Protein AF-A0A9P3ER44-F1 (afdb_monomer)

Mean predicted aligned error: 9.93 Å

Sequence (346 aa):
MLQLKSLSRRCRKDSGDYGDVLDIAAGSLPTARRPKAGDRQVYLGIPRNCLRNIWWTITWGFGTLVYALSVPYCYLLLRMQRNEVKWVWIGFQSVWMLLRLIFFQIAKGADTLKCHPPERKLLAKLENGEREKLWNLLLGLARYQISFHPRGSYSYNGALESIETVFKAHFQDKLPSHIEEKPEIVRITGVVDDTILSAAAWLKGSEHDTLSFYDCCVVSVTHDRQDIAVPACRVLYTLDKEQNDDKEKGNKPELVPRGGPNRGRQYVGWCSWMPLPDCKWLQVKSRDLTVTGEDKEIRVMTDTELDDALNTRDMCISLEKADQVRSIVEMSSEIWHDLLDIKRGK

Solvent-accessible surface area (backbone atoms only — not comparable to full-atom values): 19451 Å² total; per-residue (Å²): 144,81,82,87,64,91,79,71,92,61,90,72,88,71,79,94,72,80,66,72,54,40,73,43,84,46,64,48,70,62,29,73,89,40,29,67,69,55,59,76,46,77,45,75,67,43,68,57,63,64,82,75,35,67,67,48,51,50,53,52,49,51,51,51,50,52,51,64,53,46,53,61,52,48,54,60,56,48,70,78,50,58,70,69,60,46,52,54,49,53,50,50,52,52,54,50,51,50,52,49,52,51,48,50,59,71,44,66,59,68,77,58,72,80,66,71,78,79,82,88,75,55,78,73,71,54,50,73,72,53,33,52,52,51,48,53,49,36,54,51,44,15,53,52,25,35,72,62,31,51,62,40,48,77,66,53,56,60,30,82,75,18,37,69,54,31,72,70,25,50,75,37,82,47,49,68,66,73,45,75,80,49,52,87,64,55,24,36,64,16,36,43,43,25,47,50,43,34,31,36,37,57,74,78,58,55,91,68,36,40,62,71,35,51,41,14,19,36,39,14,32,33,46,98,91,40,50,36,16,27,25,14,24,42,45,73,25,45,64,74,88,69,71,84,69,60,76,88,66,78,68,74,81,77,61,41,53,81,84,41,67,68,92,46,80,92,40,31,18,39,39,33,40,32,39,36,58,93,64,26,31,43,38,39,34,29,81,72,43,57,72,54,54,71,86,53,56,67,45,81,34,45,48,68,55,40,24,54,52,44,66,34,84,64,38,54,47,69,56,58,44,44,68,60,48,48,55,32,21,52,51,19,45,59,42,45,53,54,40,46,37,58,75,69,51,109

Nearest PDB structures (foldseek):
  5eo8-assembly1_A  TM=3.240E-01  e=2.797E+00  Aspergillus oryzae RIB40
  4d52-assembly3_C  TM=3.928E-01  e=6.901E+00  Aspergillus fumigatus
  4agi-assembly2_B  TM=3.216E-01  e=5.826E+00  Aspergillus fumigatus
  7qve-assembly1_c  TM=2.106E-01  e=2.960E+00  Spinacia oleracea

Foldseek 3Di:
DPPPDDPDPDPPPDDDDLADFDKDWDADAAALVRFDGDDTDIDGGHHPDCCPPVVVVVVVVVVVVCVVVVVVVVVVVLVVDDPVVVVVVVVVVVVVVVVVVVVVVVCVCVVPPVPPDGDDDDLLPDDQVRLVSVVVVLLVSLQVRLCRALQHVLLCPQQSVQVVVLVPAAEDQADEQVCVVPVLQKWWRHKNALSSLLSLCSNVPPRGTSLLSQQWMWIWIDDPNGTYIYTKGKDKFFQDPDDPPPVVPPDDPDQAARRHHDPDQQGIKMWIWGHHPPQKTWIWIDNRSDRTDSPIDIDIGHQVRVLVVLPDSRGSHPDRGPVVRVSSSVSSVVSVVSSCCSNPSD

Organism: NCBI:txid1517512

Radius of gyration: 30.34 Å; Cα contacts (8 Å, |Δi|>4): 502; chains: 1; bounding box: 75×50×88 Å

Secondary structure (DSSP, 8-state):
--SSSS-------SSS---SEEEEEEES--BTTB-S---EEEEEEEEP-GGG-HHHHHHHHHHHHHHHHHHHHHHHHHHTS-HHHHHHHHHHHHHHHHHHHHHHHHHTTTSS--PPPPP---GGG--HHHHHHHHHHHHHHHHHHHHT-TT-GGGGTTHHHHHHHHHHSEE-SS--GGGGT-GGG-EEEEEE-HHHHHHHHHHHT-SS-TTTTTTEEEEEEEETTEEEEEEEEEEEEE--S-----TTS-PPP-PPPTT---S-GGGEEEEEEEE-STTEEEEEE-SSS-SSBS--EEEEEEHHHHHHHHTSTTS--S--SHHHHHHHHHHHHHHHHHHHHHHH--

pLDDT: mean 83.16, std 15.28, range [25.94, 98.25]

Structure (mmCIF, N/CA/C/O backbone):
data_AF-A0A9P3ER44-F1
#
_entry.id   AF-A0A9P3ER44-F1
#
loop_
_atom_site.group_PDB
_atom_site.id
_atom_site.type_symbol
_atom_site.label_atom_id
_atom_site.label_alt_id
_atom_site.label_comp_id
_atom_site.label_asym_id
_atom_site.label_entity_id
_atom_site.label_seq_id
_atom_site.pdbx_PDB_ins_code
_atom_site.Cartn_x
_atom_site.Cartn_y
_atom_site.Cartn_z
_atom_site.occupancy
_atom_site.B_iso_or_equiv
_atom_site.auth_seq_id
_atom_site.auth_comp_id
_atom_site.auth_asym_id
_atom_site.auth_atom_id
_atom_site.pdbx_PDB_model_num
ATOM 1 N N . MET A 1 1 ? 38.309 5.781 -27.248 1.00 30.11 1 MET A N 1
ATOM 2 C CA . MET A 1 1 ? 38.357 6.118 -25.805 1.00 30.11 1 MET A CA 1
ATOM 3 C C . MET A 1 1 ? 36.961 6.145 -25.145 1.00 30.11 1 MET A C 1
ATOM 5 O O . MET A 1 1 ? 36.744 6.896 -24.210 1.00 30.11 1 MET A O 1
ATOM 9 N N . LEU A 1 2 ? 36.018 5.298 -25.591 1.00 25.94 2 LEU A N 1
ATOM 10 C CA . LEU A 1 2 ? 34.679 5.103 -24.989 1.00 25.94 2 LEU A CA 1
ATOM 11 C C . LEU A 1 2 ? 34.327 3.603 -24.867 1.00 25.94 2 LEU A C 1
ATOM 13 O O . LEU A 1 2 ? 33.169 3.219 -24.792 1.00 25.94 2 LEU A O 1
ATOM 17 N N . GLN A 1 3 ? 35.350 2.743 -24.845 1.00 30.94 3 GLN A N 1
ATOM 18 C CA . GLN A 1 3 ? 35.220 1.294 -24.634 1.00 30.94 3 GLN A CA 1
ATOM 19 C C . GLN A 1 3 ? 35.709 0.844 -23.245 1.00 30.94 3 GLN A C 1
ATOM 21 O O . GLN A 1 3 ? 35.691 -0.343 -22.952 1.00 30.94 3 GLN A O 1
ATOM 26 N N . LEU A 1 4 ? 36.112 1.776 -22.370 1.00 33.22 4 LEU A N 1
ATOM 27 C CA . LEU A 1 4 ? 36.737 1.465 -21.074 1.00 33.22 4 LEU A CA 1
ATOM 28 C C . LEU A 1 4 ? 35.812 1.616 -19.853 1.00 33.22 4 LEU A C 1
ATOM 30 O O . LEU A 1 4 ? 36.252 1.422 -18.727 1.00 33.22 4 LEU A O 1
ATOM 34 N N . LYS A 1 5 ? 34.521 1.903 -20.055 1.00 38.03 5 LYS A N 1
ATOM 35 C CA . LYS A 1 5 ? 33.498 1.819 -19.002 1.00 38.03 5 LYS A CA 1
ATOM 36 C C . LYS A 1 5 ? 32.237 1.163 -19.563 1.00 38.03 5 LYS A C 1
ATOM 38 O O . LYS A 1 5 ? 31.461 1.817 -20.247 1.00 38.03 5 LYS A O 1
ATOM 43 N N . SER A 1 6 ? 32.130 -0.152 -19.364 1.00 38.41 6 SER A N 1
ATOM 44 C CA . SER A 1 6 ? 30.885 -0.921 -19.147 1.00 38.41 6 SER A CA 1
ATOM 45 C C . SER A 1 6 ? 29.616 -0.622 -19.978 1.00 38.41 6 SER A C 1
ATOM 47 O O . SER A 1 6 ? 28.522 -0.971 -19.555 1.00 38.41 6 SER A O 1
ATOM 49 N N . LEU A 1 7 ? 29.713 -0.074 -21.193 1.00 40.41 7 LEU A N 1
ATOM 50 C CA . LEU A 1 7 ? 28.569 0.116 -22.108 1.00 40.41 7 LEU A CA 1
ATOM 51 C C . LEU A 1 7 ? 28.457 -0.984 -23.179 1.00 40.41 7 LEU A C 1
ATOM 53 O O . LEU A 1 7 ? 27.788 -0.819 -24.200 1.00 40.41 7 LEU A O 1
ATOM 57 N N . SER A 1 8 ? 29.108 -2.129 -22.965 1.00 36.91 8 SER A N 1
ATOM 58 C CA . SER A 1 8 ? 28.952 -3.301 -23.827 1.00 36.91 8 SER A CA 1
ATOM 59 C C . SER A 1 8 ? 27.614 -3.981 -23.519 1.00 36.91 8 SER A C 1
ATOM 61 O O . SER A 1 8 ? 27.445 -4.580 -22.457 1.00 36.91 8 SER A O 1
ATOM 63 N N . ARG A 1 9 ? 26.683 -3.921 -24.480 1.00 46.91 9 ARG A N 1
ATOM 64 C CA . ARG A 1 9 ? 25.402 -4.644 -24.504 1.00 46.91 9 ARG A CA 1
ATOM 65 C C . ARG A 1 9 ? 25.616 -6.156 -24.667 1.00 46.91 9 ARG A C 1
ATOM 67 O O . ARG A 1 9 ? 25.252 -6.740 -25.683 1.00 46.91 9 ARG A O 1
ATOM 74 N N . ARG A 1 10 ? 26.213 -6.807 -23.672 1.00 37.28 10 ARG A N 1
ATOM 75 C CA . ARG A 1 10 ? 26.015 -8.241 -23.451 1.00 37.28 10 ARG A CA 1
ATOM 76 C C . ARG A 1 10 ? 25.138 -8.378 -22.226 1.00 37.28 10 ARG A C 1
ATOM 78 O O . ARG A 1 10 ? 25.512 -7.913 -21.155 1.00 37.28 10 ARG A O 1
ATOM 85 N N . CYS A 1 11 ? 23.995 -9.037 -22.397 1.00 42.75 11 CYS A N 1
ATOM 86 C CA . CYS A 1 11 ? 23.284 -9.673 -21.297 1.00 42.75 11 CYS A CA 1
ATOM 87 C C . CYS A 1 11 ? 24.242 -10.733 -20.737 1.00 42.75 11 CYS A C 1
ATOM 89 O O . CYS A 1 11 ? 24.299 -11.862 -21.223 1.00 42.75 11 CYS A O 1
ATOM 91 N N . ARG A 1 12 ? 25.122 -10.314 -19.825 1.00 39.16 12 ARG A N 1
ATOM 92 C CA . ARG A 1 12 ? 26.065 -11.186 -19.140 1.00 39.16 12 ARG A CA 1
ATOM 93 C C . ARG A 1 12 ? 25.212 -12.053 -18.225 1.00 39.16 12 ARG A C 1
ATOM 95 O O . ARG A 1 12 ? 24.604 -11.542 -17.293 1.00 39.16 12 ARG A O 1
ATOM 102 N N . LYS A 1 13 ? 25.098 -13.336 -18.565 1.00 41.81 13 LYS A N 1
ATOM 103 C CA . LYS A 1 13 ? 24.303 -14.313 -17.812 1.00 41.81 13 LYS A CA 1
ATOM 104 C C . LYS A 1 13 ? 24.963 -14.744 -16.499 1.00 41.81 13 LYS A C 1
ATOM 106 O O . LYS A 1 13 ? 24.319 -15.431 -15.721 1.00 41.81 13 LYS A O 1
ATOM 111 N N . ASP A 1 14 ? 26.187 -14.293 -16.230 1.00 40.88 14 ASP A N 1
ATOM 112 C CA . ASP A 1 14 ? 26.977 -14.805 -15.120 1.00 40.88 14 ASP A CA 1
ATOM 113 C C . ASP A 1 14 ? 27.335 -13.712 -14.107 1.00 40.88 14 ASP A C 1
ATOM 115 O O . ASP A 1 14 ? 28.077 -12.771 -14.401 1.00 40.88 14 ASP A O 1
ATOM 119 N N . SER A 1 15 ? 26.843 -13.947 -12.888 1.00 41.28 15 SER A N 1
ATOM 120 C CA . SER A 1 15 ? 27.399 -13.563 -11.584 1.00 41.28 15 SER A CA 1
ATOM 121 C C . SER A 1 15 ? 27.520 -12.070 -11.228 1.00 41.28 15 SER A C 1
ATOM 123 O O . SER A 1 15 ? 28.416 -11.361 -11.677 1.00 41.28 15 SER A O 1
ATOM 125 N N . GLY A 1 16 ? 26.677 -11.654 -10.276 1.00 43.84 16 GLY A N 1
ATOM 126 C CA . GLY A 1 16 ? 27.053 -10.783 -9.152 1.00 43.84 16 GLY A CA 1
ATOM 127 C C . GLY A 1 16 ? 26.989 -9.270 -9.345 1.00 43.84 16 GLY A C 1
ATOM 128 O O . GLY A 1 16 ? 26.791 -8.567 -8.361 1.00 43.84 16 GLY A O 1
ATOM 129 N N . ASP A 1 17 ? 27.105 -8.765 -10.570 1.00 44.78 17 ASP A N 1
ATOM 130 C CA . ASP A 1 17 ? 27.068 -7.323 -10.834 1.00 44.78 17 ASP A CA 1
ATOM 131 C C . ASP A 1 17 ? 25.753 -6.979 -11.541 1.00 44.78 17 ASP A C 1
ATOM 133 O O . ASP A 1 17 ? 25.633 -7.059 -12.768 1.00 44.78 17 ASP A O 1
ATOM 137 N N . TYR A 1 18 ? 24.716 -6.701 -10.745 1.00 47.25 18 TYR A N 1
ATOM 138 C CA . TYR A 1 18 ? 23.443 -6.212 -11.260 1.00 47.25 18 TYR A CA 1
ATOM 139 C C . TYR A 1 18 ? 23.704 -4.878 -11.963 1.00 47.25 18 TYR A C 1
ATOM 141 O O . TYR A 1 18 ? 23.803 -3.830 -11.329 1.00 47.25 18 TYR A O 1
ATOM 149 N N . GLY A 1 19 ? 23.795 -4.909 -13.294 1.00 57.97 19 GLY A N 1
ATOM 150 C CA . GLY A 1 19 ? 23.624 -3.701 -14.092 1.00 57.97 19 GLY A CA 1
ATOM 151 C C . GLY A 1 19 ? 22.342 -2.976 -13.666 1.00 57.97 19 GLY A C 1
ATOM 152 O O . GLY A 1 19 ? 21.416 -3.601 -13.157 1.00 57.97 19 GLY A O 1
ATOM 153 N N . ASP A 1 20 ? 22.301 -1.660 -13.858 1.00 72.44 20 ASP A N 1
ATOM 154 C CA . ASP A 1 20 ? 21.202 -0.780 -13.444 1.00 72.44 20 ASP A CA 1
ATOM 155 C C . ASP A 1 20 ? 19.858 -1.234 -14.066 1.00 72.44 20 ASP A C 1
ATOM 157 O O . ASP A 1 20 ? 19.519 -0.903 -15.209 1.00 72.44 20 ASP A O 1
ATOM 161 N N . VAL A 1 21 ? 19.133 -2.085 -13.337 1.00 80.94 21 VAL A N 1
ATOM 162 C CA . VAL A 1 21 ? 17.831 -2.648 -13.707 1.00 80.94 21 VAL A CA 1
ATOM 163 C C . VAL A 1 21 ? 16.720 -1.885 -12.995 1.00 80.94 21 VAL A C 1
ATOM 165 O O . VAL A 1 21 ? 16.895 -1.358 -11.900 1.00 80.94 21 VAL A O 1
ATOM 168 N N . LEU A 1 22 ? 15.567 -1.804 -13.645 1.00 86.12 22 LEU A N 1
ATOM 169 C CA . LEU A 1 22 ? 14.384 -1.104 -13.187 1.00 86.12 22 LEU A CA 1
ATOM 170 C C . LEU A 1 22 ? 13.243 -2.102 -13.009 1.00 86.12 22 LEU A C 1
ATOM 172 O O . LEU A 1 22 ? 12.930 -2.876 -13.914 1.00 86.12 22 LEU A O 1
ATOM 176 N N . ASP A 1 23 ? 12.589 -2.021 -11.862 1.00 90.94 23 ASP A N 1
ATOM 177 C CA . ASP A 1 23 ? 11.327 -2.698 -11.607 1.00 90.94 23 ASP A CA 1
ATOM 178 C C . ASP A 1 23 ? 10.189 -1.698 -11.862 1.00 90.94 23 ASP A C 1
ATOM 180 O O . ASP A 1 23 ? 10.282 -0.527 -11.484 1.00 90.94 23 ASP A O 1
ATOM 184 N N . ILE A 1 24 ? 9.134 -2.121 -12.561 1.00 91.00 24 ILE A N 1
ATOM 185 C CA . ILE A 1 24 ? 8.054 -1.241 -13.023 1.00 91.00 24 ILE A CA 1
ATOM 186 C C . ILE A 1 24 ? 6.698 -1.865 -12.699 1.00 91.00 24 ILE A C 1
ATOM 188 O O . ILE A 1 24 ? 6.393 -2.963 -13.158 1.00 91.00 24 ILE A O 1
ATOM 192 N N . ALA A 1 25 ? 5.854 -1.119 -11.985 1.00 91.38 25 ALA A N 1
ATOM 193 C CA . ALA A 1 25 ? 4.411 -1.336 -11.961 1.00 91.38 25 ALA A CA 1
ATOM 194 C C . ALA A 1 25 ? 3.767 -0.479 -13.063 1.00 91.38 25 ALA A C 1
ATOM 196 O O . ALA A 1 25 ? 3.921 0.743 -13.082 1.00 91.38 25 ALA A O 1
ATOM 197 N N . ALA A 1 26 ? 3.090 -1.122 -14.008 1.00 89.00 26 ALA A N 1
ATOM 198 C CA . ALA A 1 26 ? 2.495 -0.510 -15.187 1.00 89.00 26 ALA A CA 1
ATOM 199 C C . ALA A 1 26 ? 0.991 -0.792 -15.261 1.00 89.00 26 ALA A C 1
ATOM 201 O O . ALA A 1 26 ? 0.497 -1.801 -14.754 1.00 89.00 26 ALA A O 1
ATOM 202 N N . GLY A 1 27 ? 0.282 0.111 -15.938 1.00 86.38 27 GLY A N 1
ATOM 203 C CA . GLY A 1 27 ? -1.162 0.050 -16.117 1.00 86.38 27 GLY A CA 1
ATOM 204 C C . GLY A 1 27 ? -1.907 1.125 -15.329 1.00 86.38 27 GLY A C 1
ATOM 205 O O . GLY A 1 27 ? -1.353 2.183 -15.016 1.00 86.38 27 GLY A O 1
ATOM 206 N N . SER A 1 28 ? -3.185 0.881 -15.043 1.00 87.19 28 SER A N 1
ATOM 207 C CA . SER A 1 28 ? -4.018 1.832 -14.299 1.00 87.19 28 SER A CA 1
ATOM 208 C C . SER A 1 28 ? -3.748 1.696 -12.807 1.00 87.19 28 SER A C 1
ATOM 210 O O . SER A 1 28 ? -4.340 0.850 -12.135 1.00 87.19 28 SER A O 1
ATOM 212 N N . LEU A 1 29 ? -2.821 2.518 -12.312 1.00 88.06 29 LEU A N 1
ATOM 213 C CA . LEU A 1 29 ? -2.423 2.491 -10.910 1.00 88.06 29 LEU A CA 1
ATOM 214 C C . LEU A 1 29 ? -3.596 2.891 -9.995 1.00 88.06 29 LEU A C 1
ATOM 216 O O . LEU A 1 29 ? -4.269 3.892 -10.275 1.00 88.06 29 LEU A O 1
ATOM 220 N N . PRO A 1 30 ? -3.819 2.144 -8.901 1.00 85.88 30 PRO A N 1
ATOM 221 C CA . PRO A 1 30 ? -4.892 2.402 -7.955 1.00 85.88 30 PRO A CA 1
ATOM 222 C C . PRO A 1 30 ? -4.672 3.746 -7.269 1.00 85.88 30 PRO A C 1
ATOM 224 O O . PRO A 1 30 ? -3.563 4.077 -6.851 1.00 85.88 30 PRO A O 1
ATOM 227 N N . THR A 1 31 ? -5.740 4.529 -7.150 1.00 85.38 31 THR A N 1
ATOM 228 C CA . THR A 1 31 ? -5.807 5.711 -6.281 1.00 85.38 31 THR A CA 1
ATOM 229 C C . THR A 1 31 ? -7.238 5.850 -5.779 1.00 85.38 31 THR A C 1
ATOM 231 O O . THR A 1 31 ? -8.167 5.410 -6.452 1.00 85.38 31 THR A O 1
ATOM 234 N N . ALA A 1 32 ? -7.457 6.560 -4.672 1.00 79.81 32 ALA A N 1
ATOM 235 C CA . ALA A 1 32 ? -8.814 6.849 -4.196 1.00 79.81 32 ALA A CA 1
ATOM 236 C C . ALA A 1 32 ? -9.697 7.560 -5.252 1.00 79.81 32 ALA A C 1
ATOM 238 O O . ALA A 1 32 ? -10.912 7.407 -5.251 1.00 79.81 32 ALA A O 1
ATOM 239 N N . ARG A 1 33 ? -9.092 8.310 -6.192 1.00 79.44 33 ARG A N 1
ATOM 240 C CA . ARG A 1 33 ? -9.798 8.978 -7.307 1.00 79.44 33 ARG A CA 1
ATOM 241 C C . ARG A 1 33 ? -10.006 8.092 -8.537 1.00 79.44 33 ARG A C 1
ATOM 243 O O . ARG A 1 33 ? -10.807 8.430 -9.404 1.00 79.44 33 ARG A O 1
ATOM 250 N N . ARG A 1 34 ? -9.255 6.997 -8.657 1.00 80.56 34 ARG A N 1
ATOM 251 C CA . ARG A 1 34 ? -9.353 6.009 -9.740 1.00 80.56 34 ARG A CA 1
ATOM 252 C C . ARG A 1 34 ? -9.471 4.625 -9.105 1.00 80.56 34 ARG A C 1
ATOM 254 O O . ARG A 1 34 ? -8.483 3.894 -9.078 1.00 80.56 34 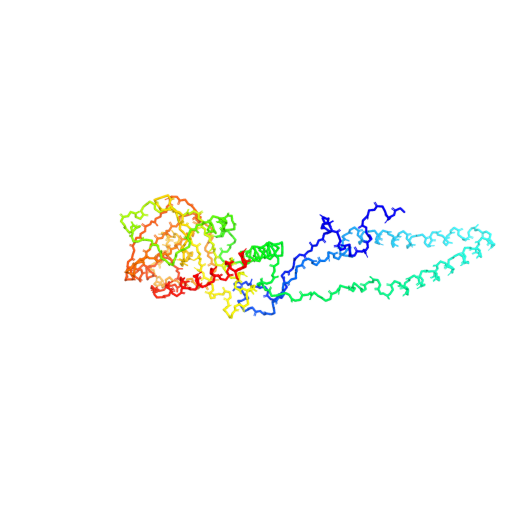ARG A O 1
ATOM 261 N N . PRO A 1 35 ? -10.653 4.303 -8.554 1.00 72.44 35 PRO A N 1
ATOM 262 C CA . 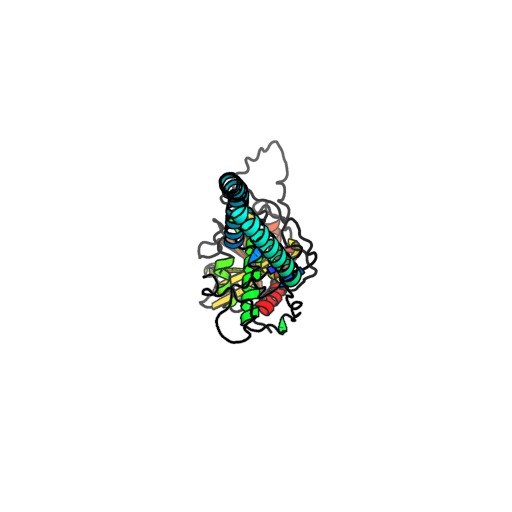PRO A 1 35 ? -10.816 3.122 -7.718 1.00 72.44 35 PRO A CA 1
ATOM 263 C C . PRO A 1 35 ? -10.821 1.822 -8.526 1.00 72.44 35 PRO A C 1
ATOM 265 O O . PRO A 1 35 ? -10.398 0.788 -8.020 1.00 72.44 35 PRO A O 1
ATOM 268 N N . LYS A 1 36 ? -11.249 1.864 -9.795 1.00 74.00 36 LYS A N 1
ATOM 269 C CA . LYS A 1 36 ? -11.261 0.686 -10.667 1.00 74.00 36 LYS A CA 1
ATOM 270 C C . LYS A 1 36 ? -9.858 0.373 -11.178 1.00 74.00 36 LYS A C 1
ATOM 272 O O . LYS A 1 36 ? -9.262 1.174 -11.902 1.00 74.00 36 LYS A O 1
ATOM 277 N N . ALA A 1 37 ? -9.372 -0.818 -10.841 1.00 63.59 37 ALA A N 1
ATOM 278 C CA . ALA A 1 37 ? -8.165 -1.382 -11.419 1.00 63.59 37 ALA A CA 1
ATOM 279 C C . ALA A 1 37 ? -8.416 -1.697 -12.905 1.00 63.59 37 ALA A C 1
ATOM 281 O O . ALA A 1 37 ? -9.269 -2.511 -13.246 1.00 63.59 37 ALA A O 1
ATOM 282 N N . GLY A 1 38 ? -7.708 -1.001 -13.794 1.00 69.69 38 GLY A N 1
ATOM 283 C CA . GLY A 1 38 ? -7.639 -1.356 -15.214 1.00 69.69 38 GLY A CA 1
ATOM 284 C C . GLY A 1 38 ? -6.580 -2.434 -15.455 1.00 69.69 38 GLY A C 1
ATOM 285 O O . GLY A 1 38 ? -6.311 -3.260 -14.583 1.00 69.69 38 GLY A O 1
ATOM 286 N N . ASP A 1 39 ? -5.923 -2.387 -16.615 1.00 79.44 39 ASP A N 1
ATOM 287 C CA . ASP A 1 39 ? -4.770 -3.252 -16.889 1.00 79.44 39 ASP A CA 1
ATOM 288 C C . ASP A 1 39 ? -3.716 -3.137 -15.778 1.00 79.44 39 ASP A C 1
ATOM 290 O O . ASP A 1 39 ? -3.409 -2.034 -15.316 1.00 79.44 39 ASP A O 1
ATOM 294 N N . ARG A 1 40 ? -3.169 -4.286 -15.362 1.00 85.81 40 ARG A N 1
ATOM 295 C CA . ARG A 1 40 ? -2.160 -4.424 -14.303 1.00 85.81 40 ARG A CA 1
ATOM 296 C C . ARG A 1 40 ? -1.000 -5.270 -14.800 1.00 85.81 40 ARG A C 1
ATOM 298 O O . ARG A 1 40 ? -1.185 -6.407 -15.237 1.00 85.81 40 ARG A O 1
ATOM 305 N N . GLN A 1 41 ? 0.201 -4.715 -14.770 1.00 88.94 41 GLN A N 1
ATOM 306 C CA . GLN A 1 41 ? 1.399 -5.409 -15.220 1.00 88.94 41 GLN A CA 1
ATOM 307 C C . GLN A 1 41 ? 2.561 -5.044 -14.309 1.00 88.94 41 GLN A C 1
ATOM 309 O O . GLN A 1 41 ? 2.797 -3.874 -14.023 1.00 88.94 41 GLN A O 1
ATOM 314 N N . VAL A 1 42 ? 3.293 -6.055 -13.856 1.00 91.12 42 VAL A N 1
ATOM 315 C CA . VAL A 1 42 ? 4.527 -5.865 -13.101 1.00 91.12 42 VAL A CA 1
ATOM 316 C C . VAL A 1 42 ? 5.662 -6.448 -13.909 1.00 91.12 42 VAL A C 1
ATOM 318 O O . VAL A 1 42 ? 5.605 -7.597 -14.347 1.00 91.12 42 VAL A O 1
ATOM 321 N N . TYR A 1 43 ? 6.694 -5.644 -14.091 1.00 91.00 43 TYR A N 1
ATOM 322 C CA . TYR A 1 43 ? 7.903 -6.041 -14.773 1.00 91.00 43 TYR A CA 1
ATOM 323 C C . TYR A 1 43 ? 9.071 -5.916 -13.814 1.00 91.00 43 TYR A C 1
ATOM 325 O O . TYR A 1 43 ? 9.335 -4.834 -13.294 1.00 91.00 43 TYR A O 1
ATOM 333 N N . LEU A 1 44 ? 9.771 -7.022 -13.596 1.00 90.81 44 LEU A N 1
ATOM 334 C CA . LEU A 1 44 ? 10.941 -7.066 -12.733 1.00 90.81 44 LEU A CA 1
ATOM 335 C C . LEU A 1 44 ? 12.204 -7.154 -13.587 1.00 90.81 44 LEU A C 1
ATOM 337 O O . LEU A 1 44 ? 12.238 -7.869 -14.589 1.00 90.81 44 LEU A O 1
ATOM 341 N N . GLY A 1 45 ? 13.246 -6.432 -13.189 1.00 86.38 45 GLY A N 1
ATOM 342 C CA . GLY A 1 45 ? 14.566 -6.524 -13.800 1.00 86.38 45 GLY A CA 1
ATOM 343 C C . GLY A 1 45 ? 14.663 -5.970 -15.225 1.00 86.38 45 GLY A C 1
ATOM 344 O O . GLY A 1 45 ? 15.504 -6.441 -15.990 1.00 86.38 45 GLY A O 1
ATOM 345 N N . ILE A 1 46 ? 13.838 -4.987 -15.611 1.00 85.25 46 ILE A N 1
ATOM 346 C CA . ILE A 1 46 ? 13.948 -4.367 -16.939 1.00 85.25 46 ILE A CA 1
ATOM 347 C C . ILE A 1 46 ? 15.283 -3.614 -17.018 1.00 85.25 46 ILE A C 1
ATOM 349 O O . ILE A 1 46 ? 15.515 -2.713 -16.215 1.00 85.25 46 ILE A O 1
ATOM 353 N N . PRO A 1 47 ? 16.162 -3.890 -17.996 1.00 80.31 47 PRO A N 1
ATOM 354 C CA . PRO A 1 47 ? 17.390 -3.119 -18.149 1.00 80.31 47 PRO A CA 1
ATOM 355 C C . PRO A 1 47 ? 17.054 -1.649 -18.413 1.00 80.31 47 PRO A C 1
ATOM 357 O O . PRO A 1 47 ? 16.244 -1.341 -19.296 1.00 80.31 47 PRO A O 1
ATOM 360 N N . ARG A 1 48 ? 17.678 -0.717 -17.679 1.00 75.62 48 ARG A N 1
ATOM 361 C CA . ARG A 1 48 ? 17.461 0.706 -17.955 1.00 75.62 48 ARG A CA 1
ATOM 362 C C . ARG A 1 48 ? 17.865 1.024 -19.387 1.00 75.62 48 ARG A C 1
ATOM 364 O O . ARG A 1 48 ? 18.963 0.707 -19.845 1.00 75.62 48 ARG A O 1
ATOM 371 N N . ASN A 1 49 ? 16.967 1.699 -20.098 1.00 73.31 49 ASN A N 1
ATOM 372 C CA . ASN A 1 49 ? 17.263 2.157 -21.441 1.00 73.31 49 ASN A CA 1
ATOM 373 C C . ASN A 1 49 ? 18.342 3.248 -21.374 1.00 73.31 49 ASN A C 1
ATOM 375 O O . ASN A 1 49 ? 18.060 4.384 -20.989 1.00 73.31 49 ASN A O 1
ATOM 379 N N . CYS A 1 50 ? 19.572 2.916 -21.774 1.00 69.62 50 CYS A N 1
ATOM 380 C CA . CYS A 1 50 ? 20.690 3.859 -21.794 1.00 69.62 50 CYS A CA 1
ATOM 381 C C . CYS A 1 50 ? 20.438 5.068 -22.707 1.00 69.62 50 CYS A C 1
ATOM 383 O O . CYS A 1 50 ? 21.016 6.126 -22.477 1.00 69.62 50 CYS A O 1
ATOM 385 N N . LEU A 1 51 ? 19.527 4.952 -23.681 1.00 67.19 51 LEU A N 1
ATOM 386 C CA . LEU A 1 51 ? 19.128 6.060 -24.551 1.00 67.19 51 LEU A CA 1
ATOM 387 C C . LEU A 1 51 ? 18.354 7.151 -23.799 1.00 67.19 51 LEU A C 1
ATOM 389 O O . LEU A 1 51 ? 18.316 8.288 -24.253 1.00 67.19 51 LEU A O 1
ATOM 393 N N . ARG A 1 52 ? 17.750 6.825 -22.647 1.00 68.44 52 ARG A N 1
ATOM 394 C CA . ARG A 1 52 ? 17.107 7.804 -21.755 1.00 68.44 52 ARG A CA 1
ATOM 395 C C . ARG A 1 52 ? 18.079 8.446 -20.766 1.00 68.44 52 ARG A C 1
ATOM 397 O O . ARG A 1 52 ? 17.673 9.324 -20.010 1.00 68.44 52 ARG A O 1
ATOM 404 N N . ASN A 1 53 ? 19.340 8.018 -20.737 1.00 77.69 53 ASN A N 1
ATOM 405 C CA . ASN A 1 53 ? 20.330 8.634 -19.868 1.00 77.69 53 ASN A CA 1
ATOM 406 C C . ASN A 1 53 ? 20.625 10.060 -20.359 1.00 77.69 53 ASN A C 1
ATOM 408 O O . ASN A 1 53 ? 20.974 10.259 -21.521 1.00 77.69 53 ASN A O 1
ATOM 412 N N . ILE A 1 54 ? 20.531 11.051 -19.470 1.00 84.31 54 ILE A N 1
ATOM 413 C CA . ILE A 1 54 ? 20.786 12.457 -19.807 1.00 84.31 54 ILE A CA 1
ATOM 414 C C . ILE A 1 54 ? 22.184 12.668 -20.406 1.00 84.31 54 ILE A C 1
ATOM 416 O O . ILE A 1 54 ? 22.346 13.461 -21.329 1.00 84.31 54 ILE A O 1
ATOM 420 N N . TRP A 1 55 ? 23.181 11.897 -19.961 1.00 84.44 55 TRP A N 1
ATOM 421 C CA . TRP A 1 55 ? 24.543 11.950 -20.492 1.00 84.44 55 TRP A CA 1
ATOM 422 C C . TRP A 1 55 ? 24.628 11.493 -21.941 1.00 84.44 55 TRP A C 1
ATOM 424 O O . TRP A 1 55 ? 25.413 12.042 -22.713 1.00 84.44 55 TRP A O 1
ATOM 434 N N . TRP A 1 56 ? 23.808 10.513 -22.323 1.00 79.88 56 TRP A N 1
ATOM 435 C CA . TRP A 1 56 ? 23.692 10.091 -23.712 1.00 79.88 56 TRP A CA 1
ATOM 436 C C . TRP A 1 56 ? 23.153 11.241 -24.563 1.00 79.88 56 TRP A C 1
ATOM 438 O O . TRP A 1 56 ? 23.795 11.630 -25.538 1.00 79.88 56 TRP A O 1
ATOM 448 N N . THR A 1 57 ? 22.049 11.863 -24.137 1.00 82.62 57 THR A N 1
ATOM 449 C CA . THR A 1 57 ? 21.465 13.030 -24.816 1.00 82.62 57 THR A CA 1
ATOM 450 C C . THR A 1 57 ? 22.458 14.188 -24.927 1.00 82.62 57 THR A C 1
ATOM 452 O O . THR A 1 57 ? 22.614 14.749 -26.008 1.00 82.62 57 THR A O 1
ATOM 455 N N . ILE A 1 58 ? 23.183 14.514 -23.852 1.00 88.62 58 ILE A N 1
ATOM 456 C CA . ILE A 1 58 ? 24.193 15.585 -23.844 1.00 88.62 58 ILE A CA 1
ATOM 457 C C . ILE A 1 58 ? 25.340 15.264 -24.806 1.00 88.62 58 ILE A C 1
ATOM 459 O O . ILE A 1 58 ? 25.739 16.123 -25.588 1.00 88.62 58 ILE A O 1
ATOM 463 N N . THR A 1 59 ? 25.853 14.032 -24.787 1.00 83.88 59 THR A N 1
ATOM 464 C CA . THR A 1 59 ? 26.971 13.615 -25.650 1.00 83.88 59 THR A CA 1
ATOM 465 C C . THR A 1 59 ? 26.597 13.738 -27.126 1.00 83.88 59 THR A C 1
ATOM 467 O O . THR A 1 59 ? 27.361 14.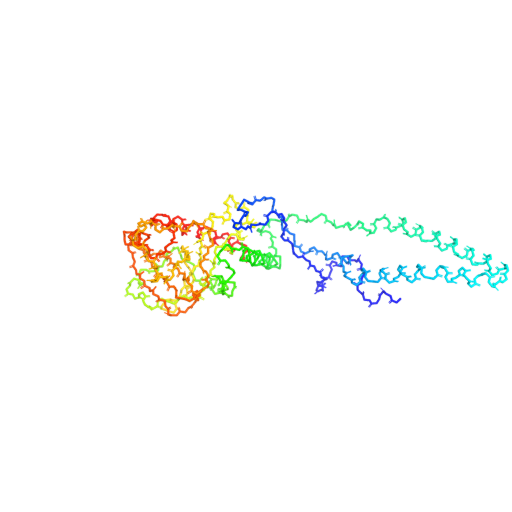293 -27.916 1.00 83.88 59 THR A O 1
ATOM 470 N N . TRP A 1 60 ? 25.402 13.273 -27.502 1.00 84.75 60 TRP A N 1
ATOM 471 C CA . TRP A 1 60 ? 24.916 13.393 -28.877 1.00 84.75 60 TRP A CA 1
ATOM 472 C C . TRP A 1 60 ? 24.557 14.827 -29.253 1.00 84.75 60 TRP A C 1
ATOM 474 O O . TRP A 1 60 ? 24.853 15.244 -30.374 1.00 84.75 60 TRP A O 1
ATOM 484 N N . GLY A 1 61 ? 23.988 15.603 -28.329 1.00 87.44 61 GLY A N 1
ATOM 485 C CA . GLY A 1 61 ? 23.711 17.024 -28.531 1.00 87.44 61 GLY A CA 1
ATOM 486 C C . GLY A 1 61 ? 24.990 17.817 -28.802 1.00 87.44 61 GLY A C 1
ATOM 487 O O . GLY A 1 61 ? 25.079 18.526 -29.804 1.00 87.44 61 GLY A O 1
ATOM 488 N N . PHE A 1 62 ? 26.021 17.624 -27.977 1.00 89.25 62 PHE A N 1
ATOM 489 C CA . PHE A 1 62 ? 27.327 18.255 -28.159 1.00 89.25 62 PHE A CA 1
ATOM 490 C C . PHE A 1 62 ? 28.003 17.807 -29.457 1.00 89.25 62 PHE A C 1
ATOM 492 O O . PHE A 1 62 ? 28.473 18.641 -30.228 1.00 89.25 62 PHE A O 1
ATOM 499 N N . GLY A 1 63 ? 27.996 16.502 -29.748 1.00 84.25 63 GLY A N 1
ATOM 500 C CA . GLY A 1 63 ? 28.523 15.978 -31.007 1.00 84.25 63 GLY A CA 1
ATOM 501 C C . GLY A 1 63 ? 27.843 16.616 -32.219 1.00 84.25 63 GLY A C 1
ATOM 502 O O . GLY A 1 63 ? 28.521 17.074 -33.135 1.00 84.25 63 GLY A O 1
ATOM 503 N N . THR A 1 64 ? 26.513 16.719 -32.198 1.00 85.12 64 THR A N 1
ATOM 504 C CA . THR A 1 64 ? 25.729 17.344 -33.275 1.00 85.12 64 THR A CA 1
ATOM 505 C C . THR A 1 64 ? 26.095 18.815 -33.456 1.00 85.12 64 THR A C 1
ATOM 507 O O . THR A 1 64 ? 26.298 19.251 -34.587 1.00 85.12 64 THR A O 1
ATOM 510 N N . LEU A 1 65 ? 26.252 19.561 -32.359 1.00 88.25 65 LEU A N 1
ATOM 511 C CA . LEU A 1 65 ? 26.648 20.969 -32.396 1.00 88.25 65 LEU A CA 1
ATOM 512 C C . LEU A 1 65 ? 28.047 21.159 -32.997 1.00 88.25 65 LEU A C 1
ATOM 514 O O . LEU A 1 65 ? 28.223 21.974 -33.901 1.00 88.25 65 LEU A O 1
ATOM 518 N N . VAL A 1 66 ? 29.030 20.376 -32.541 1.00 88.00 66 VAL A N 1
ATOM 519 C CA . VAL A 1 66 ? 30.398 20.412 -33.082 1.00 88.00 66 VAL A CA 1
ATOM 520 C C . VAL A 1 66 ? 30.386 20.110 -34.580 1.00 88.00 66 VAL A C 1
ATOM 522 O O . VAL A 1 66 ? 31.019 20.829 -35.352 1.00 88.00 66 VAL A O 1
ATOM 525 N N . TYR A 1 67 ? 29.620 19.105 -35.016 1.00 82.50 67 TYR A N 1
ATOM 526 C CA . TYR A 1 67 ? 29.481 18.798 -36.440 1.00 82.50 67 TYR A CA 1
ATOM 527 C C . TYR A 1 67 ? 28.838 19.948 -37.223 1.00 82.50 67 TYR A C 1
ATOM 529 O O . TYR A 1 67 ? 29.389 20.351 -38.248 1.00 82.50 67 TYR A O 1
ATOM 537 N N . ALA A 1 68 ? 27.732 20.511 -36.732 1.00 85.25 68 ALA A N 1
ATOM 538 C CA . ALA A 1 68 ? 27.025 21.611 -37.385 1.00 85.25 68 ALA A CA 1
ATOM 539 C C . ALA A 1 68 ? 27.904 22.861 -37.559 1.00 85.25 68 ALA A C 1
ATOM 541 O O . ALA A 1 68 ? 27.809 23.525 -38.587 1.00 85.25 68 ALA A O 1
ATOM 542 N N . LEU A 1 69 ? 28.788 23.152 -36.599 1.00 83.06 69 LEU A N 1
ATOM 543 C CA . LEU A 1 69 ? 29.729 24.276 -36.669 1.00 83.06 69 LEU A CA 1
ATOM 544 C C . LEU A 1 69 ? 30.971 23.967 -37.517 1.00 83.06 69 LEU A C 1
ATOM 546 O O . LEU A 1 69 ? 31.479 24.844 -38.218 1.00 83.06 69 LEU A O 1
ATOM 550 N N . SER A 1 70 ? 31.451 22.721 -37.487 1.00 83.56 70 SER A N 1
ATOM 551 C CA . SER A 1 70 ? 32.641 22.310 -38.240 1.00 83.56 70 SER A CA 1
ATOM 552 C C . SER A 1 70 ? 32.444 22.412 -39.752 1.00 83.56 70 SER A C 1
ATOM 554 O O . SER A 1 70 ? 33.373 22.792 -40.457 1.00 83.56 70 SER A O 1
ATOM 556 N N . VAL A 1 71 ? 31.237 22.134 -40.260 1.00 82.38 71 VAL A N 1
ATOM 557 C CA . VAL A 1 71 ? 30.966 22.121 -41.704 1.00 82.38 71 VAL A CA 1
ATOM 558 C C . VAL A 1 71 ? 31.122 23.522 -42.321 1.00 82.38 71 VAL A C 1
ATOM 560 O O . VAL A 1 71 ? 31.971 23.664 -43.204 1.00 82.38 71 VAL A O 1
ATOM 563 N N . PRO A 1 72 ? 30.421 24.580 -41.862 1.00 85.50 72 PRO A N 1
ATOM 564 C CA . PRO A 1 72 ? 30.625 25.942 -42.362 1.00 85.50 72 PRO A CA 1
ATOM 565 C C . PRO A 1 72 ? 32.065 26.427 -42.196 1.00 85.50 72 PRO A C 1
ATOM 567 O O . PRO A 1 72 ? 32.621 27.033 -43.111 1.00 85.50 72 PRO A O 1
ATOM 570 N N . TYR A 1 73 ? 32.690 26.128 -41.053 1.00 81.25 73 TYR A N 1
ATOM 571 C CA . TYR A 1 73 ? 34.071 26.518 -40.785 1.00 81.25 73 TYR A CA 1
ATOM 572 C C . TYR A 1 73 ? 35.049 25.881 -41.782 1.00 81.25 73 TYR A C 1
ATOM 574 O O . TYR A 1 73 ? 35.880 26.574 -42.372 1.00 81.25 73 TYR A O 1
ATOM 582 N N . CYS A 1 74 ? 34.902 24.580 -42.052 1.00 83.25 74 CYS A N 1
ATOM 583 C CA . CYS A 1 74 ? 35.669 23.897 -43.086 1.00 83.25 74 CYS A CA 1
ATOM 584 C C . CYS A 1 74 ? 35.426 24.518 -44.465 1.00 83.25 74 CYS A C 1
ATOM 586 O O . CYS A 1 74 ? 36.396 24.759 -45.177 1.00 83.25 74 CYS A O 1
ATOM 588 N N . TYR A 1 75 ? 34.178 24.832 -44.832 1.00 84.56 75 TYR A N 1
ATOM 589 C CA . TYR A 1 75 ? 33.861 25.484 -46.110 1.00 84.56 75 TYR A CA 1
ATOM 590 C C . TYR A 1 75 ? 34.557 26.843 -46.274 1.00 84.56 75 TYR A C 1
ATOM 592 O O . TYR A 1 75 ? 35.084 27.138 -47.351 1.00 84.56 75 TYR A O 1
ATOM 600 N N . LEU A 1 76 ? 34.611 27.652 -45.212 1.00 88.25 76 LEU A N 1
ATOM 601 C CA . LEU A 1 76 ? 35.326 28.930 -45.221 1.00 88.25 76 LEU A CA 1
ATOM 602 C C . LEU A 1 76 ? 36.834 28.734 -45.419 1.00 88.25 76 LEU A C 1
ATOM 604 O O . LEU A 1 76 ? 37.425 29.396 -46.271 1.00 88.25 76 LEU A O 1
ATOM 608 N N . LEU A 1 77 ? 37.445 27.788 -44.699 1.00 87.25 77 LEU A N 1
ATOM 609 C CA . LEU A 1 77 ? 38.868 27.472 -44.854 1.00 87.25 77 LEU A CA 1
ATOM 610 C C . LEU A 1 77 ? 39.193 26.909 -46.244 1.00 87.25 77 LEU A C 1
ATOM 612 O O . LEU A 1 77 ? 40.185 27.304 -46.854 1.00 87.25 77 LEU A O 1
ATOM 616 N N . LEU A 1 78 ? 38.341 26.032 -46.781 1.00 87.38 78 LEU A N 1
ATOM 617 C CA . LEU A 1 78 ? 38.497 25.430 -48.109 1.00 87.38 78 LEU A CA 1
ATOM 618 C C . LEU A 1 78 ? 38.521 26.465 -49.226 1.00 87.38 78 LEU A C 1
ATOM 620 O O . LEU A 1 78 ? 39.233 26.272 -50.212 1.00 87.38 78 LEU A O 1
ATOM 624 N N . ARG A 1 79 ? 37.795 27.580 -49.079 1.00 87.94 79 ARG A N 1
ATOM 625 C CA . ARG A 1 79 ? 37.814 28.676 -50.056 1.00 87.94 79 ARG A CA 1
ATOM 626 C C . ARG A 1 79 ? 39.226 29.231 -50.268 1.00 87.94 79 ARG A C 1
ATOM 628 O O . ARG A 1 79 ? 39.543 29.626 -51.387 1.00 87.94 79 ARG A O 1
ATOM 635 N N . MET A 1 80 ? 40.059 29.219 -49.227 1.00 91.00 80 MET A N 1
ATOM 636 C CA . MET A 1 80 ? 41.422 29.764 -49.241 1.00 91.00 80 MET A CA 1
ATOM 637 C C . MET A 1 80 ? 42.489 28.762 -49.714 1.00 91.00 80 MET A C 1
ATOM 639 O O . MET A 1 80 ? 43.652 29.132 -49.848 1.00 91.00 80 MET A O 1
ATOM 643 N N . GLN A 1 81 ? 42.126 27.500 -49.960 1.00 93.19 81 GLN A N 1
ATOM 644 C CA . GLN A 1 81 ? 43.076 26.430 -50.283 1.00 93.19 81 GLN A CA 1
ATOM 645 C C . GLN A 1 81 ? 43.182 26.148 -51.790 1.00 93.19 81 GLN A C 1
ATOM 647 O O . GLN A 1 81 ? 42.292 26.480 -52.582 1.00 93.19 81 GLN A O 1
ATOM 652 N N . ARG A 1 82 ? 44.283 25.490 -52.185 1.00 92.81 82 ARG A N 1
ATOM 653 C CA . ARG A 1 82 ? 44.527 25.020 -53.562 1.00 92.81 82 ARG A CA 1
ATOM 654 C C . ARG A 1 82 ? 43.482 23.984 -53.990 1.00 92.81 82 ARG A C 1
ATOM 656 O O . ARG A 1 82 ? 42.925 23.262 -53.164 1.00 92.81 82 ARG A O 1
ATOM 663 N N . ASN A 1 83 ? 43.241 23.884 -55.298 1.00 88.75 83 ASN A N 1
ATOM 664 C CA . ASN A 1 83 ? 42.215 22.992 -55.851 1.00 88.75 83 ASN A CA 1
ATOM 665 C C . ASN A 1 83 ? 42.460 21.511 -55.524 1.00 88.75 83 ASN A C 1
ATOM 667 O O . ASN A 1 83 ? 41.505 20.790 -55.260 1.00 88.75 83 ASN A O 1
ATOM 671 N N . GLU A 1 84 ? 43.718 21.076 -55.461 1.00 90.56 84 GLU A N 1
ATOM 672 C CA . GLU A 1 84 ? 44.101 19.713 -55.060 1.00 90.56 84 GLU A CA 1
ATOM 673 C C . GLU A 1 84 ? 43.551 19.359 -53.669 1.00 90.56 84 GLU A C 1
ATOM 675 O O . GLU A 1 84 ? 42.911 18.326 -53.485 1.00 90.56 84 GLU A O 1
ATOM 680 N N . VAL A 1 85 ? 43.716 20.269 -52.704 1.00 86.00 85 VAL A N 1
ATOM 681 C CA . VAL A 1 85 ? 43.249 20.094 -51.321 1.00 86.00 85 VAL A CA 1
ATOM 682 C C . VAL A 1 85 ? 41.722 20.036 -51.261 1.00 86.00 85 VAL A C 1
ATOM 684 O O . VAL A 1 85 ? 41.164 19.235 -50.510 1.00 86.00 85 VAL A O 1
ATOM 687 N N . LYS A 1 86 ? 41.030 20.834 -52.087 1.00 84.56 86 LYS A N 1
ATOM 688 C CA . LYS A 1 86 ? 39.562 20.798 -52.188 1.00 84.56 86 LYS A CA 1
ATOM 689 C C . LYS A 1 86 ? 39.067 19.435 -52.664 1.00 84.56 86 LYS A C 1
ATOM 691 O O . LYS A 1 86 ? 38.143 18.892 -52.066 1.00 84.56 86 LYS A O 1
ATOM 696 N N . TRP A 1 87 ? 39.693 18.864 -53.692 1.00 86.06 87 TRP A N 1
ATOM 697 C CA . TRP A 1 87 ? 39.317 17.549 -54.217 1.00 86.06 87 TRP A CA 1
ATOM 698 C C . TRP A 1 87 ? 39.573 16.422 -53.217 1.00 86.06 87 TRP A C 1
ATOM 700 O O . TRP A 1 87 ? 38.701 15.575 -53.028 1.00 86.06 87 TRP A O 1
ATOM 710 N N . VAL A 1 88 ? 40.711 16.451 -52.515 1.00 85.44 88 VAL A N 1
ATOM 711 C CA . VAL A 1 88 ? 41.004 15.493 -51.435 1.00 85.44 88 VAL A CA 1
ATOM 712 C C . VAL A 1 88 ? 39.957 15.591 -50.323 1.00 85.44 88 VAL A C 1
ATOM 714 O O . VAL A 1 88 ? 39.455 14.568 -49.856 1.00 85.44 88 VAL A O 1
ATOM 717 N N . TRP A 1 89 ? 39.567 16.807 -49.932 1.00 86.06 89 TRP A N 1
ATOM 718 C CA . TRP A 1 89 ? 38.539 17.008 -48.911 1.00 86.06 89 TRP A CA 1
ATOM 719 C C . TRP A 1 89 ? 37.156 16.520 -49.359 1.00 86.06 89 TRP A C 1
ATOM 721 O O . TRP A 1 89 ? 36.488 15.824 -48.597 1.00 86.06 89 TRP A O 1
ATOM 731 N N . ILE A 1 90 ? 36.734 16.823 -50.593 1.00 85.62 90 ILE A N 1
ATOM 732 C CA . ILE A 1 90 ? 35.463 16.332 -51.156 1.00 85.62 90 ILE A CA 1
ATOM 733 C C . ILE A 1 90 ? 35.452 14.800 -51.190 1.00 85.62 90 ILE A C 1
ATOM 735 O O . ILE A 1 90 ? 34.457 14.183 -50.799 1.00 85.62 90 ILE A O 1
ATOM 739 N N . GLY A 1 91 ? 36.561 14.183 -51.607 1.00 87.31 91 GLY A N 1
ATOM 740 C CA . GLY A 1 91 ? 36.726 12.731 -51.597 1.00 87.31 91 GLY A CA 1
ATOM 741 C C . GLY A 1 91 ? 36.581 12.155 -50.190 1.00 87.31 91 GLY A C 1
ATOM 742 O O . GLY A 1 91 ? 35.778 11.248 -49.976 1.00 87.31 91 GLY A O 1
ATOM 743 N N . PHE A 1 92 ? 37.274 12.740 -49.208 1.00 86.06 92 PHE A N 1
ATOM 744 C CA . PHE A 1 92 ? 37.162 12.338 -47.806 1.00 86.06 92 PHE A CA 1
ATOM 745 C C . PHE A 1 92 ? 35.725 12.457 -47.277 1.00 86.06 92 PHE A C 1
ATOM 747 O O . PHE A 1 92 ? 35.219 11.503 -46.691 1.00 86.06 92 PHE A O 1
ATOM 754 N N . GLN A 1 93 ? 35.039 13.582 -47.513 1.00 85.31 93 GLN A N 1
ATOM 755 C CA . GLN A 1 93 ? 33.653 13.770 -47.067 1.00 85.31 93 GLN A CA 1
ATOM 756 C C . GLN A 1 93 ? 32.696 12.773 -47.720 1.00 85.31 93 GLN A C 1
ATOM 758 O O . GLN A 1 93 ? 31.818 12.236 -47.049 1.00 85.31 93 GLN A O 1
ATOM 763 N N . SER A 1 94 ? 32.888 12.482 -49.007 1.00 84.12 94 SER A N 1
ATOM 764 C CA . SER A 1 94 ? 32.063 11.516 -49.740 1.00 84.12 94 SER A CA 1
ATOM 765 C C . SER A 1 94 ? 32.228 10.105 -49.172 1.00 84.12 94 SER A C 1
ATOM 767 O O . SER A 1 94 ? 31.237 9.433 -48.884 1.00 84.12 94 SER A O 1
ATOM 769 N N . VAL A 1 95 ? 33.473 9.680 -48.926 1.00 87.75 95 VAL A N 1
ATOM 770 C CA . VAL A 1 95 ? 33.774 8.387 -48.290 1.00 87.75 95 VAL A CA 1
ATOM 771 C C . VAL A 1 95 ? 33.225 8.342 -46.863 1.00 87.75 95 VAL A C 1
ATOM 773 O O . VAL A 1 95 ? 32.598 7.360 -46.472 1.00 87.75 95 VAL A O 1
ATOM 776 N N . TRP A 1 96 ? 33.397 9.412 -46.087 1.00 85.50 96 TRP A N 1
ATOM 777 C CA . TRP A 1 96 ? 32.892 9.498 -44.718 1.00 85.50 96 TRP A CA 1
ATOM 778 C C . TRP A 1 96 ? 31.361 9.424 -44.646 1.00 85.50 96 TRP A C 1
ATOM 780 O O . TRP A 1 96 ? 30.811 8.706 -43.809 1.00 85.50 96 TRP A O 1
ATOM 790 N N . MET A 1 97 ? 30.660 10.117 -45.545 1.00 85.06 97 MET A N 1
ATOM 791 C CA . MET A 1 97 ? 29.202 10.050 -45.658 1.00 85.06 97 MET A CA 1
ATOM 792 C C . MET A 1 97 ? 28.728 8.654 -46.057 1.00 85.06 97 MET A C 1
ATOM 794 O O . MET A 1 97 ? 27.767 8.155 -45.471 1.00 85.06 97 MET A O 1
ATOM 798 N N . LEU A 1 98 ? 29.425 7.994 -46.986 1.00 87.56 98 LEU A N 1
ATOM 799 C CA . LEU A 1 98 ? 29.129 6.614 -47.364 1.00 87.56 98 LEU A CA 1
ATOM 800 C C . LEU A 1 98 ? 29.299 5.661 -46.171 1.00 87.56 98 LEU A C 1
ATOM 802 O O . LEU A 1 98 ? 28.403 4.868 -45.890 1.00 87.56 98 LEU A O 1
ATOM 806 N N . LEU A 1 99 ? 30.395 5.785 -45.416 1.00 86.00 99 LEU A N 1
ATOM 807 C CA . LEU A 1 99 ? 30.633 5.000 -44.201 1.00 86.00 99 LEU A CA 1
ATOM 808 C C . LEU A 1 99 ? 29.556 5.241 -43.137 1.00 86.00 99 LEU A C 1
ATOM 810 O O . LEU A 1 99 ? 29.092 4.288 -42.515 1.00 86.00 99 LEU A O 1
ATOM 814 N N . ARG A 1 100 ? 29.114 6.489 -42.943 1.00 82.88 100 ARG A N 1
ATOM 815 C CA . ARG A 1 100 ? 28.001 6.816 -42.037 1.00 82.88 100 ARG A CA 1
ATOM 816 C C . ARG A 1 100 ? 26.683 6.209 -42.488 1.00 82.88 100 ARG A C 1
ATOM 818 O O . ARG A 1 100 ? 25.941 5.714 -41.647 1.00 82.88 100 ARG A O 1
ATOM 825 N N . LEU A 1 101 ? 26.391 6.240 -43.785 1.00 84.94 101 LEU A N 1
ATOM 826 C CA . LEU A 1 101 ? 25.183 5.640 -44.339 1.00 84.94 101 LEU A CA 1
ATOM 827 C C . LEU A 1 101 ? 25.199 4.118 -44.148 1.00 84.94 101 LEU A C 1
ATOM 829 O O . LEU A 1 101 ? 24.213 3.554 -43.681 1.00 84.94 101 LEU A O 1
ATOM 833 N N . ILE A 1 102 ? 26.336 3.472 -44.425 1.00 86.06 102 ILE A N 1
ATOM 834 C CA . ILE A 1 102 ? 26.548 2.041 -44.172 1.00 86.06 102 ILE A CA 1
ATOM 835 C C . ILE A 1 102 ? 26.373 1.738 -42.682 1.00 86.06 102 ILE A C 1
ATOM 837 O O . ILE A 1 102 ? 25.602 0.848 -42.332 1.00 86.06 102 ILE A O 1
ATOM 841 N N . PHE A 1 103 ? 27.018 2.503 -41.796 1.00 83.75 103 PHE A N 1
ATOM 842 C CA . PHE A 1 103 ? 26.859 2.343 -40.352 1.00 83.75 103 PHE A CA 1
ATOM 843 C C . PHE A 1 103 ? 25.402 2.505 -39.926 1.00 83.75 103 PHE A C 1
ATOM 845 O O . PHE A 1 103 ? 24.917 1.681 -39.166 1.00 83.75 103 PHE A O 1
ATOM 852 N N . PHE A 1 104 ? 24.688 3.514 -40.428 1.00 78.94 104 PHE A N 1
ATOM 853 C CA . PHE A 1 104 ? 23.279 3.726 -40.105 1.00 78.94 104 PHE A CA 1
ATOM 854 C C . PHE A 1 104 ? 22.414 2.542 -40.541 1.00 78.94 104 PHE A C 1
ATOM 856 O O . PHE A 1 104 ? 21.554 2.121 -39.779 1.00 78.94 104 PHE A O 1
ATOM 863 N N . GLN A 1 105 ? 22.662 1.961 -41.720 1.00 81.62 105 GLN A N 1
ATOM 864 C CA . GLN A 1 105 ? 21.939 0.771 -42.181 1.00 81.62 105 GLN A CA 1
ATOM 865 C C . GLN A 1 105 ? 22.289 -0.480 -41.365 1.00 81.62 105 GLN A C 1
ATOM 867 O O . GLN A 1 105 ? 21.397 -1.254 -41.040 1.00 81.62 105 GLN A O 1
ATOM 872 N N . ILE A 1 106 ? 23.555 -0.658 -40.977 1.00 80.00 106 ILE A N 1
ATOM 873 C CA . ILE A 1 106 ? 23.982 -1.768 -40.107 1.00 80.00 106 ILE A CA 1
ATOM 874 C C . ILE A 1 106 ? 23.429 -1.590 -38.683 1.00 80.00 106 ILE A C 1
ATOM 876 O O . ILE A 1 106 ? 23.018 -2.552 -38.040 1.00 80.00 106 ILE A O 1
ATOM 880 N N . ALA A 1 107 ? 23.383 -0.353 -38.189 1.00 75.19 107 ALA A N 1
ATOM 881 C CA . ALA A 1 107 ? 22.828 0.008 -36.891 1.00 75.19 107 ALA A CA 1
ATOM 882 C C . ALA A 1 107 ? 21.289 0.025 -36.889 1.00 75.19 107 ALA A C 1
ATOM 884 O O . ALA A 1 107 ? 20.688 0.063 -35.814 1.00 75.19 107 ALA A O 1
ATOM 885 N N . LYS A 1 108 ? 20.637 -0.057 -38.059 1.00 60.72 108 LYS A N 1
ATOM 886 C CA . LYS A 1 108 ? 19.181 -0.156 -38.228 1.00 60.72 108 LYS A CA 1
ATOM 887 C C . LYS A 1 108 ? 18.705 -1.525 -37.728 1.00 60.72 108 LYS A C 1
ATOM 889 O O . LYS A 1 108 ? 18.552 -2.481 -38.475 1.00 60.72 108 LYS A O 1
ATOM 894 N N . GLY A 1 109 ? 18.544 -1.628 -36.415 1.00 56.09 109 GLY A N 1
ATOM 895 C CA . GLY A 1 109 ? 18.321 -2.889 -35.700 1.00 56.09 109 GLY A CA 1
ATOM 896 C C . GLY A 1 109 ? 19.034 -2.950 -34.349 1.00 56.09 109 GLY A C 1
ATOM 897 O O . GLY A 1 109 ? 18.646 -3.724 -33.482 1.00 56.09 109 GLY A O 1
ATOM 898 N N . ALA A 1 110 ? 20.043 -2.101 -34.136 1.00 58.78 110 ALA A N 1
ATOM 899 C CA . ALA A 1 110 ? 20.639 -1.872 -32.825 1.00 58.78 110 ALA A CA 1
ATOM 900 C C . ALA A 1 110 ? 19.733 -1.008 -31.927 1.00 58.78 110 ALA A C 1
ATOM 902 O O . ALA A 1 110 ? 19.819 -1.112 -30.704 1.00 58.78 110 ALA A O 1
ATOM 903 N N . ASP A 1 111 ? 18.860 -0.178 -32.504 1.00 55.59 111 ASP A N 1
ATOM 904 C CA . ASP A 1 111 ? 17.913 0.655 -31.745 1.00 55.59 111 ASP A CA 1
ATOM 905 C C . ASP A 1 111 ? 16.656 -0.106 -31.317 1.00 55.59 111 ASP A C 1
ATOM 907 O O . ASP A 1 111 ? 16.046 0.216 -30.295 1.00 55.59 111 ASP A O 1
ATOM 911 N N . THR A 1 112 ? 16.293 -1.167 -32.043 1.00 52.91 112 THR A N 1
ATOM 912 C CA . THR A 1 112 ? 15.329 -2.143 -31.547 1.00 52.91 112 THR A CA 1
ATOM 913 C C . THR A 1 112 ? 16.052 -3.011 -30.534 1.00 52.91 112 THR A C 1
ATOM 915 O O . THR A 1 112 ? 16.640 -4.040 -30.856 1.00 52.91 112 THR A O 1
ATOM 918 N N . LEU A 1 113 ? 16.026 -2.573 -29.273 1.00 55.47 113 LEU A N 1
ATOM 919 C CA . LEU A 1 113 ? 16.245 -3.459 -28.140 1.00 55.47 113 LEU A CA 1
ATOM 920 C C . LEU A 1 113 ? 15.346 -4.681 -28.359 1.00 55.47 113 LEU A C 1
ATOM 922 O O . LEU A 1 113 ? 14.149 -4.641 -28.084 1.00 55.47 113 LEU A O 1
ATOM 926 N N . LYS A 1 114 ? 15.923 -5.775 -28.872 1.00 53.19 114 LYS A N 1
ATOM 927 C CA . LYS A 1 114 ? 15.361 -7.117 -28.755 1.00 53.19 114 LYS A CA 1
ATOM 928 C C . LYS A 1 114 ? 15.461 -7.491 -27.279 1.00 53.19 114 LYS A C 1
ATOM 930 O O . LYS A 1 114 ? 16.240 -8.358 -26.897 1.00 53.19 114 LYS A O 1
ATOM 935 N N . CYS A 1 115 ? 14.738 -6.768 -26.428 1.00 57.16 115 CYS A N 1
ATOM 936 C CA . CYS A 1 115 ? 14.408 -7.271 -25.115 1.00 57.16 115 CYS A CA 1
ATOM 937 C C . CYS A 1 115 ? 13.647 -8.559 -25.393 1.00 57.16 115 CYS A C 1
ATOM 939 O O . CYS A 1 115 ? 12.641 -8.540 -26.107 1.00 57.16 115 CYS A O 1
ATOM 941 N N . HIS A 1 116 ? 14.174 -9.682 -24.910 1.00 60.16 116 HIS A N 1
ATOM 942 C CA . HIS A 1 116 ? 13.388 -10.902 -24.885 1.00 60.16 116 HIS A CA 1
ATOM 943 C C . HIS A 1 116 ? 12.031 -10.559 -24.259 1.00 60.16 116 HIS A C 1
ATOM 945 O O . HIS A 1 116 ? 12.010 -9.795 -23.284 1.00 60.16 116 HIS A O 1
ATOM 951 N N . PRO A 1 117 ? 10.913 -11.033 -24.840 1.00 66.19 117 PRO A N 1
ATOM 952 C CA . PRO A 1 117 ? 9.614 -10.808 -24.233 1.00 66.19 117 PRO A CA 1
ATOM 953 C C . PRO A 1 117 ? 9.707 -11.256 -22.770 1.00 66.19 117 PRO A C 1
ATOM 955 O O . PRO A 1 117 ? 10.272 -12.324 -22.512 1.00 66.19 117 PRO A O 1
ATOM 958 N N . PRO A 1 118 ? 9.260 -10.419 -21.819 1.00 73.31 118 PRO A N 1
ATOM 959 C CA . PRO A 1 118 ? 9.414 -10.722 -20.409 1.00 73.31 118 PRO A CA 1
ATOM 960 C C . PRO A 1 118 ? 8.764 -12.072 -20.116 1.00 73.31 118 PRO A C 1
ATOM 962 O O . PRO A 1 118 ? 7.647 -12.347 -20.562 1.00 73.31 118 PRO A O 1
ATOM 965 N N . GLU A 1 119 ? 9.483 -12.929 -19.397 1.00 83.50 119 GLU A N 1
ATOM 966 C CA . GLU A 1 119 ? 8.947 -14.214 -18.977 1.00 83.50 119 GLU A CA 1
ATOM 967 C C . GLU A 1 119 ? 7.809 -13.968 -17.984 1.00 83.50 119 GLU A C 1
ATOM 969 O O . GLU A 1 119 ? 7.984 -13.315 -16.953 1.00 83.50 119 GLU A O 1
ATOM 974 N N . ARG A 1 120 ? 6.619 -14.483 -18.296 1.00 86.94 120 ARG A N 1
ATOM 975 C CA . ARG A 1 120 ? 5.481 -14.392 -17.387 1.00 86.94 120 ARG A CA 1
ATOM 976 C C . ARG A 1 120 ? 5.630 -15.452 -16.300 1.00 86.94 120 ARG A C 1
ATOM 978 O O . ARG A 1 120 ? 5.385 -16.631 -16.547 1.00 86.94 120 ARG A O 1
ATOM 985 N N . LYS A 1 121 ? 5.969 -15.020 -15.089 1.00 89.19 121 LYS A N 1
ATOM 986 C CA . LYS A 1 121 ? 6.009 -15.880 -13.902 1.00 89.19 121 LYS A CA 1
ATOM 987 C C . LYS A 1 121 ? 4.745 -15.716 -13.059 1.00 89.19 121 LYS A C 1
ATOM 989 O O . LYS A 1 121 ? 4.175 -14.631 -12.966 1.00 89.19 121 LYS A O 1
ATOM 994 N N . LEU A 1 122 ? 4.303 -16.816 -12.453 1.00 89.50 122 LEU A N 1
ATOM 995 C CA . LEU A 1 122 ? 3.273 -16.788 -11.412 1.00 89.50 122 LEU A CA 1
ATOM 996 C C . LEU A 1 122 ? 3.901 -16.306 -10.102 1.00 89.50 122 LEU A C 1
ATOM 998 O O . LEU A 1 122 ? 5.052 -16.642 -9.831 1.00 89.50 122 LEU A O 1
ATOM 1002 N N . LEU A 1 123 ? 3.134 -15.600 -9.267 1.00 88.62 123 LEU A N 1
ATOM 1003 C CA . LEU A 1 123 ? 3.601 -15.092 -7.970 1.00 88.62 123 LEU A CA 1
ATOM 1004 C C . LEU A 1 123 ? 4.214 -16.197 -7.091 1.00 88.62 123 LEU A C 1
ATOM 1006 O O . LEU A 1 123 ? 5.276 -16.006 -6.508 1.00 88.62 123 LEU A O 1
ATOM 1010 N N . ALA A 1 124 ? 3.589 -17.379 -7.065 1.00 88.69 124 ALA A N 1
ATOM 1011 C CA . ALA A 1 124 ? 4.073 -18.547 -6.325 1.00 88.69 124 ALA A CA 1
ATOM 1012 C C . ALA A 1 124 ? 5.443 -19.063 -6.811 1.00 88.69 124 ALA A C 1
ATOM 1014 O O . ALA A 1 124 ? 6.176 -19.684 -6.050 1.00 88.69 124 ALA A O 1
ATOM 1015 N N . LYS A 1 125 ? 5.807 -18.788 -8.070 1.00 91.38 125 LYS A N 1
ATOM 1016 C CA . LYS A 1 125 ? 7.059 -19.233 -8.701 1.00 91.38 125 LYS A CA 1
ATOM 1017 C C . LYS A 1 125 ? 8.176 -18.187 -8.645 1.00 91.38 125 LYS A C 1
ATOM 1019 O O . LYS A 1 125 ? 9.222 -18.413 -9.246 1.00 91.38 125 LYS A O 1
ATOM 1024 N N . LEU A 1 126 ? 7.957 -17.044 -7.990 1.00 91.12 126 LEU A N 1
ATOM 1025 C CA . LEU A 1 126 ? 8.993 -16.022 -7.851 1.00 91.12 126 LEU A CA 1
ATOM 1026 C C . LEU A 1 126 ? 10.081 -16.474 -6.877 1.00 91.12 126 LEU A C 1
ATOM 1028 O O . LEU A 1 126 ? 9.790 -16.972 -5.784 1.00 91.12 126 LEU A O 1
ATOM 1032 N N . GLU A 1 127 ? 11.330 -16.240 -7.262 1.00 91.94 127 GLU A N 1
ATOM 1033 C CA . GLU A 1 127 ? 12.492 -16.433 -6.396 1.00 91.94 127 GLU A CA 1
ATOM 1034 C C . GLU A 1 127 ? 12.543 -15.359 -5.297 1.00 91.94 127 GLU A C 1
ATOM 1036 O O . GLU A 1 127 ? 11.963 -14.280 -5.434 1.00 91.94 127 GLU A O 1
ATOM 1041 N N . ASN A 1 128 ? 13.284 -15.607 -4.212 1.00 89.56 128 ASN A N 1
ATOM 1042 C CA . ASN A 1 128 ? 13.364 -14.679 -3.074 1.00 89.56 128 ASN A CA 1
ATOM 1043 C C . ASN A 1 128 ? 13.790 -13.255 -3.484 1.00 89.56 128 ASN A C 1
ATOM 1045 O O . ASN A 1 128 ? 13.191 -12.285 -3.028 1.00 89.56 128 ASN A O 1
ATOM 1049 N N . GLY A 1 129 ? 14.765 -13.120 -4.392 1.00 90.38 129 GLY A N 1
ATOM 1050 C CA . GLY A 1 129 ? 15.200 -11.809 -4.888 1.00 90.38 129 GLY A CA 1
ATOM 1051 C C . GLY A 1 129 ? 14.153 -11.102 -5.759 1.00 90.38 129 GLY A C 1
ATOM 1052 O O . GLY A 1 129 ? 14.048 -9.878 -5.738 1.00 90.38 129 GLY A O 1
ATOM 1053 N N . GLU A 1 130 ? 13.337 -11.848 -6.508 1.00 91.12 130 GLU A N 1
ATOM 1054 C CA . GLU A 1 130 ? 12.221 -11.287 -7.283 1.00 91.12 130 GLU A CA 1
ATOM 1055 C C . GLU A 1 130 ? 11.077 -10.846 -6.361 1.00 91.12 130 GLU A C 1
ATOM 1057 O O . GLU A 1 130 ? 10.466 -9.801 -6.587 1.00 91.12 130 GLU A O 1
ATOM 1062 N N . ARG A 1 131 ? 10.821 -11.600 -5.286 1.00 91.75 131 ARG A N 1
ATOM 1063 C CA . ARG A 1 131 ? 9.836 -11.244 -4.255 1.00 91.75 131 ARG A CA 1
ATOM 1064 C C . ARG A 1 131 ? 10.222 -9.981 -3.505 1.00 91.75 131 ARG A C 1
ATOM 1066 O O . ARG A 1 131 ? 9.359 -9.148 -3.262 1.00 91.75 131 ARG A O 1
ATOM 1073 N N . GLU A 1 132 ? 11.500 -9.800 -3.189 1.00 91.81 132 GLU A N 1
ATOM 1074 C CA . GLU A 1 132 ? 11.990 -8.565 -2.572 1.00 91.81 132 GLU A CA 1
ATOM 1075 C C . GLU A 1 132 ? 11.779 -7.350 -3.491 1.00 91.81 132 GLU A C 1
ATOM 1077 O O . GLU A 1 132 ? 11.297 -6.306 -3.054 1.00 91.81 132 GLU A O 1
ATOM 1082 N N . LYS A 1 133 ? 12.051 -7.494 -4.793 1.00 92.25 133 LYS A N 1
ATOM 1083 C CA . LYS A 1 133 ? 11.764 -6.442 -5.782 1.00 92.25 133 LYS A CA 1
ATOM 1084 C C . LYS A 1 133 ? 10.271 -6.142 -5.888 1.00 92.25 133 LYS A C 1
ATOM 1086 O O . LYS A 1 133 ? 9.875 -4.977 -5.893 1.00 92.25 133 LYS A O 1
ATOM 1091 N N . LEU A 1 134 ? 9.434 -7.180 -5.923 1.00 93.94 134 LEU A N 1
ATOM 1092 C CA . LEU A 1 134 ? 7.979 -7.036 -5.919 1.00 93.94 134 LEU A CA 1
ATOM 1093 C C . LEU A 1 134 ? 7.480 -6.348 -4.641 1.00 93.94 134 LEU A C 1
ATOM 1095 O O . LEU A 1 134 ? 6.612 -5.482 -4.710 1.00 93.94 134 LEU A O 1
ATOM 1099 N N . TRP A 1 135 ? 8.055 -6.692 -3.489 1.00 94.06 135 TRP A N 1
ATOM 1100 C CA . TRP A 1 135 ? 7.776 -6.052 -2.209 1.00 94.06 135 TRP A CA 1
ATOM 1101 C C . TRP A 1 135 ? 8.113 -4.560 -2.244 1.00 94.06 135 TRP A C 1
ATOM 1103 O O . TRP A 1 135 ? 7.288 -3.724 -1.886 1.00 94.06 135 TRP A O 1
ATOM 1113 N N . ASN A 1 136 ? 9.286 -4.202 -2.764 1.00 93.69 136 ASN A N 1
ATOM 1114 C CA . ASN A 1 136 ? 9.684 -2.804 -2.919 1.00 93.69 136 ASN A CA 1
ATOM 1115 C C . ASN A 1 136 ? 8.756 -2.039 -3.876 1.00 93.69 136 ASN A C 1
ATOM 1117 O O . ASN A 1 136 ? 8.417 -0.884 -3.611 1.00 93.69 136 ASN A O 1
ATOM 1121 N N . LEU A 1 137 ? 8.288 -2.681 -4.953 1.00 94.50 137 LEU A N 1
ATOM 1122 C CA . LEU A 1 137 ? 7.268 -2.109 -5.835 1.00 94.50 137 LEU A CA 1
ATOM 1123 C C . LEU A 1 137 ? 5.928 -1.899 -5.125 1.00 94.50 137 LEU A C 1
ATOM 1125 O O . LEU A 1 137 ? 5.308 -0.856 -5.325 1.00 94.50 137 LEU A O 1
ATOM 1129 N N . LEU A 1 138 ? 5.498 -2.843 -4.285 1.00 95.06 138 LEU A N 1
ATOM 1130 C CA . LEU A 1 138 ? 4.288 -2.716 -3.470 1.00 95.06 138 LEU A CA 1
ATOM 1131 C C . LEU A 1 138 ? 4.381 -1.497 -2.550 1.00 95.06 138 LEU A C 1
ATOM 1133 O O . LEU A 1 138 ? 3.475 -0.665 -2.543 1.00 95.06 138 LEU A O 1
ATOM 1137 N N . LEU A 1 139 ? 5.498 -1.336 -1.836 1.00 95.06 139 LEU A N 1
ATOM 1138 C CA . LEU A 1 139 ? 5.732 -0.173 -0.974 1.00 95.06 139 LEU A CA 1
ATOM 1139 C C . LEU A 1 139 ? 5.782 1.135 -1.774 1.00 95.06 139 LEU A C 1
ATOM 1141 O O . LEU A 1 139 ? 5.231 2.153 -1.347 1.00 95.06 139 LEU A O 1
ATOM 1145 N N . GLY A 1 140 ? 6.402 1.113 -2.957 1.00 94.50 140 GLY A N 1
ATOM 1146 C CA . GLY A 1 140 ? 6.396 2.241 -3.887 1.00 94.50 140 GLY A CA 1
ATOM 1147 C C . GLY A 1 140 ? 4.981 2.620 -4.329 1.00 94.50 140 GLY A C 1
ATOM 1148 O O . GLY A 1 140 ? 4.637 3.804 -4.357 1.00 94.50 140 GLY A O 1
ATOM 1149 N N . LEU A 1 141 ? 4.138 1.623 -4.606 1.00 93.69 141 LEU A N 1
ATOM 1150 C CA . LEU A 1 141 ? 2.742 1.822 -4.974 1.00 93.69 141 LEU A CA 1
ATOM 1151 C C . LEU A 1 141 ? 1.905 2.354 -3.804 1.00 93.69 141 LEU A C 1
ATOM 1153 O O . LEU A 1 141 ? 1.115 3.276 -3.999 1.00 93.69 141 LEU A O 1
ATOM 1157 N N . ALA A 1 142 ? 2.105 1.844 -2.590 1.00 94.50 142 ALA A N 1
ATOM 1158 C CA . ALA A 1 142 ? 1.463 2.372 -1.388 1.00 94.50 142 ALA A CA 1
ATOM 1159 C C . ALA A 1 142 ? 1.846 3.846 -1.162 1.00 94.50 142 ALA A C 1
ATOM 1161 O O . ALA A 1 142 ? 0.983 4.700 -0.968 1.00 94.50 142 ALA A O 1
ATOM 1162 N N . ARG A 1 143 ? 3.131 4.198 -1.309 1.00 94.88 143 ARG A N 1
ATOM 1163 C CA . ARG A 1 143 ? 3.608 5.590 -1.213 1.00 94.88 143 ARG A CA 1
ATOM 1164 C C . ARG A 1 143 ? 3.014 6.502 -2.291 1.00 94.88 143 ARG A C 1
ATOM 1166 O O . ARG A 1 143 ? 2.716 7.670 -2.020 1.00 94.88 143 ARG A O 1
ATOM 1173 N N . TYR A 1 144 ? 2.836 5.979 -3.503 1.00 93.19 144 TYR A N 1
ATOM 1174 C CA . TYR A 1 144 ? 2.109 6.669 -4.566 1.00 93.19 144 TYR A CA 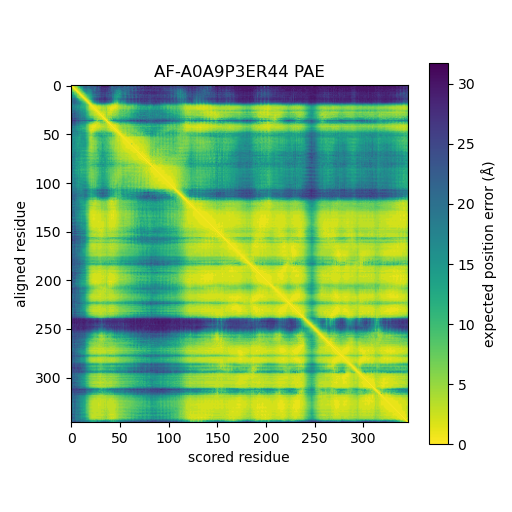1
ATOM 1175 C C . TYR A 1 144 ? 0.653 6.920 -4.148 1.00 93.19 144 TYR A C 1
ATOM 1177 O O . TYR A 1 144 ? 0.215 8.067 -4.173 1.00 93.19 144 TYR A O 1
ATOM 1185 N N . GLN A 1 145 ? -0.062 5.900 -3.665 1.00 92.81 145 GLN A N 1
ATOM 1186 C CA . GLN A 1 145 ? -1.439 6.038 -3.176 1.00 92.81 145 GLN A CA 1
ATOM 1187 C C . GLN A 1 145 ? -1.567 7.077 -2.054 1.00 92.81 145 GLN A C 1
ATOM 1189 O O . GLN A 1 145 ? -2.437 7.941 -2.142 1.00 92.81 145 GLN A O 1
ATOM 1194 N N . ILE A 1 146 ? -0.661 7.066 -1.068 1.00 93.31 146 ILE A N 1
ATOM 1195 C CA . ILE A 1 146 ? -0.610 8.044 0.035 1.00 93.31 146 ILE A CA 1
ATOM 1196 C C . ILE A 1 146 ? -0.502 9.482 -0.496 1.00 93.31 146 ILE A C 1
ATOM 1198 O O . ILE A 1 146 ? -1.165 10.391 0.000 1.00 93.31 146 ILE A O 1
ATOM 1202 N N . SER A 1 147 ? 0.313 9.695 -1.533 1.00 92.69 147 SER A N 1
ATOM 1203 C CA . SER A 1 147 ? 0.566 11.025 -2.107 1.00 92.69 147 SER A CA 1
ATOM 1204 C C . SER A 1 147 ? -0.654 11.603 -2.837 1.00 92.69 147 SER A C 1
ATOM 1206 O O . SER A 1 147 ? -0.795 12.821 -2.929 1.00 92.69 147 SER A O 1
ATOM 1208 N N . PHE A 1 148 ? -1.547 10.742 -3.332 1.00 90.62 148 PHE A N 1
ATOM 1209 C CA . PHE A 1 148 ? -2.811 11.121 -3.974 1.00 90.62 148 PHE A CA 1
ATOM 1210 C C . PHE A 1 148 ? -4.030 10.878 -3.073 1.00 90.62 148 PHE A C 1
ATOM 1212 O O . PHE A 1 148 ? -5.170 10.994 -3.536 1.00 90.62 148 PHE A O 1
ATOM 1219 N N . HIS A 1 149 ? -3.810 10.542 -1.799 1.00 91.19 149 HIS A N 1
ATOM 1220 C CA . HIS A 1 149 ? -4.886 10.196 -0.889 1.00 91.19 149 HIS A CA 1
ATOM 1221 C C . HIS A 1 149 ? -5.684 11.448 -0.482 1.00 91.19 149 HIS A C 1
ATOM 1223 O O . HIS A 1 149 ? -5.085 12.458 -0.109 1.00 91.19 149 HIS A O 1
ATOM 1229 N N . PRO A 1 150 ? -7.029 11.412 -0.494 1.00 89.25 150 PRO A N 1
ATOM 1230 C CA . PRO A 1 150 ? -7.876 12.556 -0.145 1.00 89.25 150 PRO A CA 1
ATOM 1231 C C . PRO A 1 150 ? -7.667 13.039 1.296 1.00 89.25 150 PRO A C 1
ATOM 1233 O O . PRO A 1 150 ? -7.740 14.237 1.552 1.00 89.25 150 PRO A O 1
ATOM 1236 N N . ARG A 1 151 ? -7.305 12.135 2.218 1.00 88.69 151 ARG A N 1
ATOM 1237 C CA . ARG A 1 151 ? -6.933 12.474 3.607 1.00 88.69 151 ARG A CA 1
ATOM 1238 C C . ARG A 1 151 ? -5.584 13.207 3.732 1.00 88.69 151 ARG A C 1
ATOM 1240 O O . ARG A 1 151 ? -5.249 13.694 4.802 1.00 88.69 151 ARG A O 1
ATOM 1247 N N . GLY A 1 152 ? -4.822 13.319 2.646 1.00 90.69 152 GLY A N 1
ATOM 1248 C CA . GLY A 1 152 ? -3.479 13.885 2.651 1.00 90.69 152 GLY A CA 1
ATOM 1249 C C . GLY A 1 152 ? -2.427 12.907 3.174 1.00 90.69 152 GLY A C 1
ATOM 1250 O O . GLY A 1 152 ? -2.702 12.008 3.967 1.00 90.69 152 GLY A O 1
ATOM 1251 N N . SER A 1 153 ? -1.186 13.092 2.725 1.00 92.06 153 SER A N 1
ATOM 1252 C CA . SER A 1 153 ? -0.075 12.196 3.067 1.00 92.06 153 SER A CA 1
ATOM 1253 C C . SER A 1 153 ? 0.271 12.196 4.558 1.00 92.06 153 SER A C 1
ATOM 1255 O O . SER A 1 153 ? 0.711 11.179 5.085 1.00 92.06 153 SER A O 1
ATOM 1257 N N . TYR A 1 154 ? 0.021 13.309 5.253 1.00 91.56 154 TYR A N 1
ATOM 1258 C CA . TYR A 1 154 ? 0.298 13.455 6.683 1.00 91.56 154 TYR A CA 1
ATOM 1259 C C . TYR A 1 154 ? -0.513 12.498 7.567 1.00 91.56 154 TYR A C 1
ATOM 1261 O O . TYR A 1 154 ? -0.073 12.203 8.676 1.00 91.56 154 TYR A O 1
ATOM 1269 N N . SER A 1 155 ? -1.668 12.007 7.100 1.00 90.56 155 SER A N 1
ATOM 1270 C CA . SER A 1 155 ? -2.479 11.025 7.829 1.00 90.56 155 SER A CA 1
ATOM 1271 C C . SER A 1 155 ? -1.817 9.648 7.909 1.00 90.56 155 SER A C 1
ATOM 1273 O O . SER A 1 155 ? -2.126 8.890 8.821 1.00 90.56 155 SER A O 1
ATOM 1275 N N . TYR A 1 156 ? -0.878 9.354 7.006 1.00 90.44 156 TYR A N 1
ATOM 1276 C CA . TYR A 1 156 ? -0.217 8.051 6.868 1.00 90.44 156 TYR A CA 1
ATOM 1277 C C . TYR A 1 156 ? 1.256 8.074 7.294 1.00 90.44 156 TYR A C 1
ATOM 1279 O O . TYR A 1 156 ? 2.030 7.172 6.961 1.00 90.44 156 TYR A O 1
ATOM 1287 N N . ASN A 1 157 ? 1.677 9.116 8.016 1.00 84.19 157 ASN A N 1
ATOM 1288 C CA . ASN A 1 157 ? 3.030 9.186 8.558 1.00 84.19 157 ASN A CA 1
ATOM 1289 C C . ASN A 1 157 ? 3.276 7.998 9.505 1.00 84.19 157 ASN A C 1
ATOM 1291 O O . ASN A 1 157 ? 2.483 7.747 10.408 1.00 84.19 157 ASN A O 1
ATOM 1295 N N . GLY A 1 158 ? 4.374 7.267 9.297 1.00 81.19 158 GLY A N 1
ATOM 1296 C CA . GLY A 1 158 ? 4.748 6.103 10.110 1.00 81.19 158 GLY A CA 1
ATOM 1297 C C . GLY A 1 158 ? 4.136 4.762 9.678 1.00 81.19 158 GLY A C 1
ATOM 1298 O O . GLY A 1 158 ? 4.619 3.718 10.110 1.00 81.19 158 GLY A O 1
ATOM 1299 N N . ALA A 1 159 ? 3.146 4.744 8.775 1.00 82.06 159 ALA A N 1
ATOM 1300 C CA . ALA A 1 159 ? 2.526 3.499 8.301 1.00 82.06 159 ALA A CA 1
ATOM 1301 C C . ALA A 1 159 ? 3.557 2.562 7.642 1.00 82.06 159 ALA A C 1
ATOM 1303 O O . ALA A 1 159 ? 3.722 1.408 8.035 1.00 82.06 159 ALA A O 1
ATOM 1304 N N . LEU A 1 160 ? 4.339 3.101 6.698 1.00 86.88 160 LEU A N 1
ATOM 1305 C CA . LEU A 1 160 ? 5.398 2.359 6.000 1.00 86.88 160 LEU A CA 1
ATOM 1306 C C . LEU A 1 160 ? 6.570 1.971 6.915 1.00 86.88 160 LEU A C 1
ATOM 1308 O O . LEU A 1 160 ? 7.247 0.986 6.644 1.00 86.88 160 LEU A O 1
ATOM 1312 N N . GLU A 1 161 ? 6.820 2.734 7.979 1.00 87.81 161 GLU A N 1
ATOM 1313 C CA . GLU A 1 161 ? 7.925 2.492 8.918 1.00 87.81 161 GLU A CA 1
ATOM 1314 C C . GLU A 1 161 ? 7.600 1.348 9.884 1.00 87.81 161 GLU A C 1
ATOM 1316 O O . GLU A 1 161 ? 8.485 0.595 10.285 1.00 87.81 161 GLU A O 1
ATOM 1321 N N . SER A 1 162 ? 6.319 1.185 10.223 1.00 88.25 162 SER A N 1
ATOM 1322 C CA . SER A 1 162 ? 5.863 0.196 11.200 1.00 88.25 162 SER A CA 1
ATOM 1323 C C . SER A 1 162 ? 5.535 -1.182 10.612 1.00 88.25 162 SER A C 1
ATOM 1325 O O . SER A 1 162 ? 5.268 -2.122 11.360 1.00 88.25 162 SER A O 1
ATOM 1327 N N . ILE A 1 163 ? 5.596 -1.333 9.284 1.00 92.31 163 ILE A N 1
ATOM 1328 C CA . ILE A 1 163 ? 5.184 -2.556 8.585 1.00 92.31 163 ILE A CA 1
ATOM 1329 C C . ILE A 1 163 ? 5.927 -3.799 9.087 1.00 92.31 163 ILE A C 1
ATOM 1331 O O . ILE A 1 163 ? 5.301 -4.797 9.427 1.00 92.31 163 ILE A O 1
ATOM 1335 N N . GLU A 1 164 ? 7.252 -3.734 9.219 1.00 93.00 164 GLU A N 1
ATOM 1336 C CA . GLU A 1 164 ? 8.064 -4.876 9.658 1.00 93.00 164 GLU A CA 1
ATOM 1337 C C . GLU A 1 164 ? 7.739 -5.300 11.100 1.00 93.00 164 GLU A C 1
ATOM 1339 O O . GLU A 1 164 ? 7.871 -6.477 11.432 1.00 93.00 164 GLU A O 1
ATOM 1344 N N . THR A 1 165 ? 7.267 -4.380 11.948 1.00 93.44 165 THR A N 1
ATOM 1345 C CA . THR A 1 165 ? 6.767 -4.708 13.291 1.00 93.44 165 THR A CA 1
ATOM 1346 C C . THR A 1 165 ? 5.498 -5.551 13.198 1.00 93.44 165 THR A C 1
ATOM 1348 O O . THR A 1 165 ? 5.425 -6.614 13.809 1.00 93.44 165 THR A O 1
ATOM 1351 N N . VAL A 1 166 ? 4.541 -5.148 12.354 1.00 95.12 166 VAL A N 1
ATOM 1352 C CA . VAL A 1 166 ? 3.283 -5.889 12.160 1.00 95.12 166 VAL A CA 1
ATOM 1353 C C . VAL A 1 166 ? 3.531 -7.285 11.580 1.00 95.12 166 VAL A C 1
ATOM 1355 O O . VAL A 1 166 ? 2.914 -8.252 12.012 1.00 95.12 166 VAL A O 1
ATOM 1358 N N . PHE A 1 167 ? 4.484 -7.436 10.657 1.00 94.62 167 PHE A N 1
ATOM 1359 C CA . PHE A 1 167 ? 4.829 -8.747 10.085 1.00 94.62 167 PHE A CA 1
ATOM 1360 C C . PHE A 1 167 ? 5.507 -9.717 11.062 1.00 94.62 167 PHE A C 1
ATOM 1362 O O . PHE A 1 167 ? 5.494 -10.929 10.807 1.00 94.62 167 PHE A O 1
ATOM 1369 N N . LYS A 1 168 ? 6.142 -9.202 12.122 1.00 94.88 168 LYS A N 1
ATOM 1370 C CA . LYS A 1 168 ? 6.787 -10.004 13.174 1.00 94.88 168 LYS A CA 1
ATOM 1371 C C . LYS A 1 168 ? 5.809 -10.431 14.266 1.00 94.88 168 LYS A C 1
ATOM 1373 O O . LYS A 1 168 ? 6.052 -11.453 14.902 1.00 94.88 168 LYS A O 1
ATOM 1378 N N . ALA A 1 169 ? 4.732 -9.675 14.463 1.00 95.75 169 ALA A N 1
ATOM 1379 C CA . ALA A 1 169 ? 3.693 -9.984 15.433 1.00 95.75 169 ALA A CA 1
ATOM 1380 C C . ALA A 1 169 ? 2.911 -11.258 15.059 1.00 95.75 169 ALA A C 1
ATOM 1382 O O . ALA A 1 169 ? 2.827 -11.658 13.890 1.00 95.75 169 ALA A O 1
ATOM 1383 N N . HIS A 1 170 ? 2.331 -11.914 16.065 1.00 95.56 170 HIS A N 1
ATOM 1384 C CA . HIS A 1 170 ? 1.494 -13.089 15.852 1.00 95.56 170 HIS A CA 1
ATOM 1385 C C . HIS A 1 170 ? 0.108 -12.658 15.365 1.00 95.56 170 HIS A C 1
ATOM 1387 O O . HIS A 1 170 ? -0.622 -11.995 16.097 1.00 95.56 170 HIS A O 1
ATOM 1393 N N . PHE A 1 171 ? -0.245 -13.015 14.129 1.00 96.31 171 PHE A N 1
ATOM 1394 C CA . PHE A 1 171 ? -1.549 -12.667 13.569 1.00 96.31 171 PHE A CA 1
ATOM 1395 C C . PHE A 1 171 ? -2.672 -13.504 14.190 1.00 96.31 171 PHE A C 1
ATOM 1397 O O . PHE A 1 171 ? -2.569 -14.731 14.223 1.00 96.31 171 PHE A O 1
ATOM 1404 N N . GLN A 1 172 ? -3.735 -12.840 14.636 1.00 96.56 172 GLN A N 1
ATOM 1405 C CA . GLN A 1 172 ? -4.961 -13.436 15.163 1.00 96.56 172 GLN A CA 1
ATOM 1406 C C . GLN A 1 172 ? -6.167 -12.675 14.606 1.00 96.56 172 GLN A C 1
ATOM 1408 O O . GLN A 1 172 ? -6.119 -11.454 14.494 1.00 96.56 172 GLN A O 1
ATOM 1413 N N . ASP A 1 173 ? -7.268 -13.369 14.315 1.00 96.50 173 ASP A N 1
ATOM 1414 C CA . ASP A 1 173 ? -8.491 -12.715 13.819 1.00 96.50 173 ASP A CA 1
ATOM 1415 C C . ASP A 1 173 ? -9.160 -11.824 14.873 1.00 96.50 173 ASP A C 1
ATOM 1417 O O . ASP A 1 173 ? -9.899 -10.902 14.535 1.00 96.50 173 ASP A O 1
ATOM 1421 N N . LYS A 1 174 ? -8.919 -12.113 16.157 1.00 96.88 174 LYS A N 1
ATOM 1422 C CA . LYS A 1 174 ? -9.453 -11.376 17.304 1.00 96.88 174 LYS A CA 1
ATOM 1423 C C . LYS A 1 174 ? -8.384 -11.190 18.365 1.00 96.88 174 LYS A C 1
ATOM 1425 O O . LYS A 1 174 ? -7.492 -12.022 18.514 1.00 96.88 174 LYS A O 1
ATOM 1430 N N . LEU A 1 175 ? -8.509 -10.110 19.124 1.00 95.69 175 LEU A N 1
ATOM 1431 C CA . LEU A 1 175 ? -7.723 -9.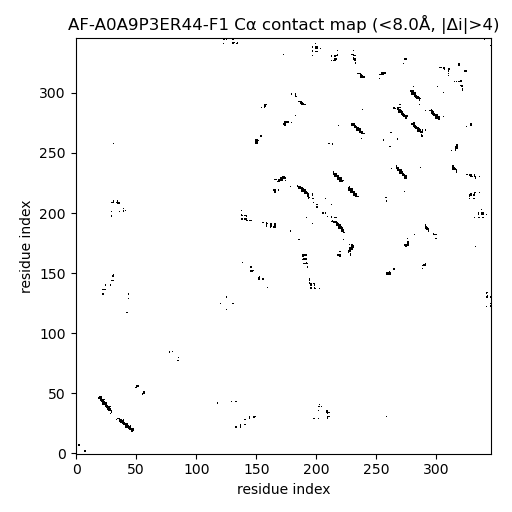896 20.327 1.00 95.69 175 LEU A CA 1
ATOM 1432 C C . LEU A 1 175 ? -8.110 -10.919 21.417 1.00 95.69 175 LEU A C 1
ATOM 1434 O O . LEU A 1 175 ? -9.269 -11.329 21.483 1.00 95.69 175 LEU A O 1
ATOM 1438 N N . PRO A 1 176 ? -7.176 -11.340 22.287 1.00 93.69 176 PRO A N 1
ATOM 1439 C CA . PRO A 1 176 ? -7.494 -12.212 23.417 1.00 93.69 176 PRO A CA 1
ATOM 1440 C C . PRO A 1 176 ? -8.480 -11.586 24.418 1.00 93.69 176 PRO A C 1
ATOM 1442 O O . PRO A 1 176 ? -8.395 -10.396 24.707 1.00 93.69 176 PRO A O 1
ATOM 1445 N N . SER A 1 177 ? -9.350 -12.399 25.031 1.00 91.06 177 SER A N 1
ATOM 1446 C CA . SER A 1 177 ? -10.361 -11.938 26.007 1.00 91.06 177 SER A CA 1
ATOM 1447 C C . SER A 1 177 ? -9.773 -11.251 27.241 1.00 91.06 177 SER A C 1
ATOM 1449 O O . SER A 1 177 ? -10.390 -10.346 27.785 1.00 91.06 177 SER A O 1
ATOM 1451 N N . HIS A 1 178 ? -8.570 -11.633 27.676 1.00 89.31 178 HIS A N 1
ATOM 1452 C CA . HIS A 1 178 ? -7.932 -11.038 28.856 1.00 89.31 178 HIS A CA 1
ATOM 1453 C C . HIS A 1 178 ? -7.594 -9.545 28.674 1.00 89.31 178 HIS A C 1
ATOM 1455 O O . HIS A 1 178 ? -7.406 -8.837 29.659 1.00 89.31 178 HIS A O 1
ATOM 1461 N N . ILE A 1 179 ? -7.560 -9.046 27.431 1.00 90.06 179 ILE A N 1
ATOM 1462 C CA . ILE A 1 179 ? -7.405 -7.614 27.141 1.00 90.06 179 ILE A CA 1
ATOM 1463 C C . ILE A 1 179 ? -8.614 -6.812 27.644 1.00 90.06 179 ILE A C 1
ATOM 1465 O O . ILE A 1 179 ? -8.472 -5.643 27.990 1.00 90.06 179 ILE A O 1
ATOM 1469 N N . GLU A 1 180 ? -9.793 -7.432 27.744 1.00 88.00 180 GLU A N 1
ATOM 1470 C CA . GLU A 1 180 ? -10.990 -6.783 28.292 1.00 88.00 180 GLU A CA 1
ATOM 1471 C C . GLU A 1 180 ? -10.832 -6.400 29.762 1.00 88.00 180 GLU A C 1
ATOM 1473 O O . GLU A 1 180 ? -11.431 -5.424 30.207 1.00 88.00 180 GLU A O 1
ATOM 1478 N N . GLU A 1 181 ? -10.032 -7.157 30.515 1.00 87.38 181 GLU A N 1
ATOM 1479 C CA . GLU A 1 181 ? -9.830 -6.929 31.944 1.00 87.38 181 GLU A CA 1
ATOM 1480 C C . GLU A 1 181 ? -8.885 -5.753 32.216 1.00 87.38 181 GLU A C 1
ATOM 1482 O O . GLU A 1 181 ? -9.008 -5.110 33.259 1.00 87.38 181 GLU A O 1
ATOM 1487 N N . LYS A 1 182 ? -7.938 -5.486 31.302 1.00 86.69 182 LYS A N 1
ATOM 1488 C CA . LYS A 1 182 ? -6.903 -4.441 31.432 1.00 86.69 182 LYS A CA 1
ATOM 1489 C C . LYS A 1 182 ? -6.602 -3.736 30.101 1.00 86.69 182 LYS A C 1
ATOM 1491 O O . LYS A 1 182 ? -5.467 -3.778 29.610 1.00 86.69 182 LYS A O 1
ATOM 1496 N N . PRO A 1 183 ? -7.598 -3.078 29.487 1.00 83.06 183 PRO A N 1
ATOM 1497 C CA . PRO A 1 183 ? -7.435 -2.444 28.183 1.00 83.06 183 PRO A CA 1
ATOM 1498 C C . PRO A 1 183 ? -6.377 -1.327 28.181 1.00 83.06 183 PRO A C 1
ATOM 1500 O O . PRO A 1 183 ? -5.772 -1.058 27.148 1.00 83.06 183 PRO A O 1
ATOM 1503 N N . GLU A 1 184 ? -6.105 -0.703 29.328 1.00 79.75 184 GLU A N 1
ATOM 1504 C CA . GLU A 1 184 ? -5.117 0.367 29.500 1.00 79.75 184 GLU A CA 1
ATOM 1505 C C . GLU A 1 184 ? -3.660 -0.064 29.268 1.00 79.75 184 GLU A C 1
ATOM 1507 O O . GLU A 1 184 ? -2.795 0.786 29.072 1.00 79.75 184 GLU A O 1
ATOM 1512 N N . ILE A 1 185 ? -3.375 -1.370 29.276 1.00 81.69 185 ILE A N 1
ATOM 1513 C CA . ILE A 1 185 ? -2.026 -1.913 29.046 1.00 81.69 185 ILE A CA 1
ATOM 1514 C C . ILE A 1 185 ? -1.731 -2.053 27.543 1.00 81.69 185 ILE A C 1
ATOM 1516 O O . ILE A 1 185 ? -0.578 -2.222 27.138 1.00 81.69 185 ILE A O 1
ATOM 1520 N N . VAL A 1 186 ? -2.755 -1.967 26.690 1.00 86.94 186 VAL A N 1
ATOM 1521 C CA . VAL A 1 186 ? -2.607 -2.162 25.248 1.00 86.94 186 VAL A CA 1
ATOM 1522 C C . VAL A 1 186 ? -1.824 -1.010 24.627 1.00 86.94 186 VAL A C 1
ATOM 1524 O O . VAL A 1 186 ? -2.261 0.139 24.612 1.00 86.94 186 VAL A O 1
ATOM 1527 N N . ARG A 1 187 ? -0.686 -1.341 24.015 1.00 91.88 187 ARG A N 1
ATOM 1528 C CA . ARG A 1 187 ? 0.139 -0.386 23.271 1.00 91.88 187 ARG A CA 1
ATOM 1529 C C . ARG A 1 187 ? 0.113 -0.695 21.783 1.00 91.88 187 ARG A C 1
ATOM 1531 O O . ARG A 1 187 ? 0.497 -1.789 21.385 1.00 91.88 187 ARG A O 1
ATOM 1538 N N . ILE A 1 188 ? -0.231 0.280 20.941 1.00 92.38 188 ILE A N 1
ATOM 1539 C CA . ILE A 1 188 ? -0.091 0.119 19.485 1.00 92.38 188 ILE A CA 1
ATOM 1540 C C . ILE A 1 188 ? 1.389 0.243 19.103 1.00 92.38 188 ILE A C 1
ATOM 1542 O O . ILE A 1 188 ? 2.033 1.264 19.376 1.00 92.38 188 ILE A O 1
ATOM 1546 N N . THR A 1 189 ? 1.922 -0.785 18.443 1.00 93.62 189 THR A N 1
ATOM 1547 C CA . THR A 1 189 ? 3.325 -0.868 18.004 1.00 93.62 189 THR A CA 1
ATOM 1548 C C . THR A 1 189 ? 3.515 -0.725 16.502 1.00 93.62 189 THR A C 1
ATOM 1550 O O . THR A 1 189 ? 4.608 -0.370 16.060 1.00 93.62 189 THR A O 1
ATOM 1553 N N . GLY A 1 190 ? 2.464 -0.921 15.709 1.00 94.06 190 GLY A N 1
ATOM 1554 C CA . GLY A 1 190 ? 2.504 -0.657 14.277 1.00 94.06 190 GLY A CA 1
ATOM 1555 C C . GLY A 1 190 ? 1.150 -0.811 13.610 1.00 94.06 190 GLY A C 1
ATOM 1556 O O . GLY A 1 190 ? 0.245 -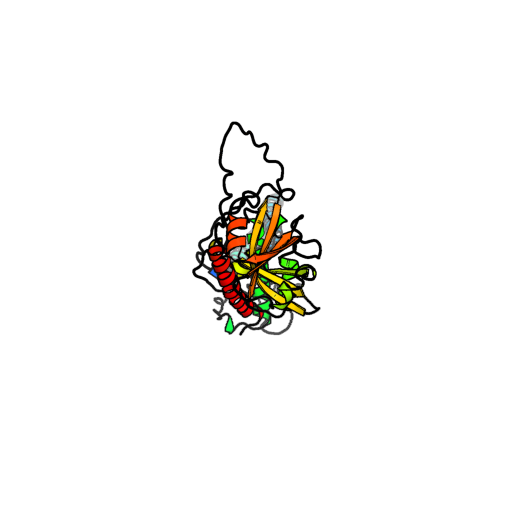1.416 14.177 1.00 94.06 190 GLY A O 1
ATOM 1557 N N . VAL A 1 191 ? 1.009 -0.256 12.409 1.00 94.94 191 VAL A N 1
ATOM 1558 C CA . VAL A 1 191 ? -0.202 -0.399 11.599 1.00 94.94 191 VAL A CA 1
ATOM 1559 C C . VAL A 1 191 ? 0.164 -0.563 10.129 1.00 94.94 191 VAL A C 1
ATOM 1561 O O . VAL A 1 191 ? 0.969 0.190 9.583 1.00 94.94 191 VAL A O 1
ATOM 1564 N N . VAL A 1 192 ? -0.471 -1.536 9.483 1.00 96.50 192 VAL A N 1
ATOM 1565 C CA . VAL A 1 192 ? -0.523 -1.665 8.028 1.00 96.50 192 VAL A CA 1
ATOM 1566 C C . VAL A 1 192 ? -1.854 -1.095 7.557 1.00 96.50 192 VAL A C 1
ATOM 1568 O O . VAL A 1 192 ? -2.898 -1.698 7.781 1.00 96.50 192 VAL A O 1
ATOM 1571 N N . ASP A 1 193 ? -1.806 0.087 6.949 1.00 94.88 193 ASP A N 1
ATOM 1572 C CA . ASP A 1 193 ? -2.989 0.848 6.536 1.00 94.88 193 ASP A CA 1
ATOM 1573 C C . ASP A 1 193 ? -3.552 0.419 5.167 1.00 94.88 193 ASP A C 1
ATOM 1575 O O . ASP A 1 193 ? -2.900 -0.276 4.377 1.00 94.88 193 ASP A O 1
ATOM 1579 N N . ASP A 1 194 ? -4.752 0.924 4.870 1.00 94.19 194 ASP A N 1
ATOM 1580 C CA . ASP A 1 194 ? -5.526 0.730 3.638 1.00 94.19 194 ASP A CA 1
ATOM 1581 C C . ASP A 1 194 ? -4.698 0.861 2.353 1.00 94.19 194 ASP A C 1
ATOM 1583 O O . ASP A 1 194 ? -4.837 0.054 1.442 1.00 94.19 194 ASP A O 1
ATOM 1587 N N . THR A 1 195 ? -3.785 1.829 2.268 1.00 94.56 195 THR A N 1
ATOM 1588 C CA . THR A 1 195 ? -2.942 2.044 1.080 1.00 94.56 195 THR A CA 1
ATOM 1589 C C . THR A 1 195 ? -1.991 0.882 0.784 1.00 94.56 195 THR A C 1
ATOM 1591 O O . THR A 1 195 ? -1.730 0.590 -0.386 1.00 94.56 195 THR A O 1
ATOM 1594 N N . ILE A 1 196 ? -1.485 0.196 1.813 1.00 95.62 196 ILE A N 1
ATOM 1595 C CA . ILE A 1 196 ? -0.615 -0.979 1.662 1.00 95.62 196 ILE A CA 1
ATOM 1596 C C . ILE A 1 196 ? -1.462 -2.193 1.278 1.00 95.62 196 ILE A C 1
ATOM 1598 O O . ILE A 1 196 ? -1.105 -2.921 0.350 1.00 95.62 196 ILE A O 1
ATOM 1602 N N . LEU A 1 197 ? -2.604 -2.375 1.947 1.00 95.50 197 LEU A N 1
ATOM 1603 C CA . LEU A 1 197 ? -3.539 -3.468 1.670 1.00 95.50 197 LEU A CA 1
ATOM 1604 C C . LEU A 1 197 ? -4.123 -3.360 0.250 1.00 95.50 197 LEU A C 1
ATOM 1606 O O . LEU A 1 197 ? -4.075 -4.313 -0.520 1.00 95.50 197 LEU A O 1
ATOM 1610 N N . SER A 1 198 ? -4.546 -2.165 -0.158 1.00 94.19 198 SER A N 1
ATOM 1611 C CA . SER A 1 198 ? -4.990 -1.843 -1.520 1.00 94.19 198 SER A CA 1
ATOM 1612 C C . SER A 1 198 ? -3.891 -2.080 -2.564 1.00 94.19 198 SER A C 1
ATOM 1614 O O . SER A 1 198 ? -4.152 -2.613 -3.644 1.00 94.19 198 SER A O 1
ATOM 1616 N N . ALA A 1 199 ? -2.635 -1.718 -2.269 1.00 93.62 199 ALA A N 1
ATOM 1617 C CA . ALA A 1 199 ? -1.516 -2.007 -3.168 1.00 93.62 199 ALA A CA 1
ATOM 1618 C C . ALA A 1 199 ? -1.306 -3.521 -3.350 1.00 93.62 199 ALA A C 1
ATOM 1620 O O . ALA A 1 199 ? -1.077 -3.972 -4.475 1.00 93.62 199 ALA A O 1
ATOM 1621 N N . ALA A 1 200 ? -1.430 -4.306 -2.276 1.00 94.25 200 ALA A N 1
ATOM 1622 C CA . ALA A 1 200 ? -1.383 -5.766 -2.337 1.00 94.25 200 ALA A CA 1
ATOM 1623 C C . ALA A 1 200 ? -2.533 -6.337 -3.173 1.00 94.25 200 ALA A C 1
ATOM 1625 O O . ALA A 1 200 ? -2.292 -7.145 -4.072 1.00 94.25 200 ALA A O 1
ATOM 1626 N N . ALA A 1 201 ? -3.754 -5.848 -2.941 1.00 92.81 201 ALA A N 1
ATOM 1627 C CA . ALA A 1 201 ? -4.953 -6.252 -3.669 1.00 92.81 201 ALA A CA 1
ATOM 1628 C C . ALA A 1 201 ? -4.798 -6.035 -5.172 1.00 92.81 201 ALA A C 1
ATOM 1630 O O . ALA A 1 201 ? -5.085 -6.923 -5.977 1.00 92.81 201 ALA A O 1
ATOM 1631 N N . TRP A 1 202 ? -4.287 -4.865 -5.562 1.00 91.62 202 TRP A N 1
ATOM 1632 C CA . TRP A 1 202 ? -4.054 -4.531 -6.961 1.00 91.62 202 TRP A CA 1
ATOM 1633 C C . TRP A 1 202 ? -3.014 -5.454 -7.609 1.00 91.62 202 TRP A C 1
ATOM 1635 O O . TRP A 1 202 ? -3.214 -5.911 -8.736 1.00 91.62 202 TRP A O 1
ATOM 1645 N N . LEU A 1 203 ? -1.931 -5.775 -6.892 1.00 90.56 203 LEU A N 1
ATOM 1646 C CA . LEU A 1 203 ? -0.883 -6.682 -7.372 1.00 90.56 203 LEU A CA 1
ATOM 1647 C C . LEU A 1 203 ? -1.377 -8.126 -7.524 1.00 90.56 203 LEU A C 1
ATOM 1649 O O . LEU A 1 203 ? -1.056 -8.779 -8.518 1.00 90.56 203 LEU A O 1
ATOM 1653 N N . LYS A 1 204 ? -2.172 -8.616 -6.565 1.00 89.81 204 LYS A N 1
ATOM 1654 C CA . LYS A 1 204 ? -2.841 -9.927 -6.624 1.00 89.81 204 LYS A CA 1
ATOM 1655 C C . LYS A 1 204 ? -3.958 -9.965 -7.659 1.00 89.81 204 LYS A C 1
ATOM 1657 O O . LYS A 1 204 ? -4.285 -11.027 -8.183 1.00 89.81 204 LYS A O 1
ATOM 1662 N N . GLY A 1 205 ? -4.478 -8.798 -8.018 1.00 88.00 205 GLY A N 1
ATOM 1663 C CA . GLY A 1 205 ? -5.490 -8.664 -9.039 1.00 88.00 205 GLY A CA 1
ATOM 1664 C C . GLY A 1 205 ? -6.911 -8.876 -8.543 1.00 88.00 205 GLY A C 1
ATOM 1665 O O . GLY A 1 205 ? -7.718 -9.413 -9.303 1.00 88.00 205 GLY A O 1
ATOM 1666 N N . SER A 1 206 ? -7.174 -8.454 -7.305 1.00 86.94 206 SER A N 1
ATOM 1667 C CA . SER A 1 206 ? -8.494 -8.448 -6.680 1.00 86.94 206 SER A CA 1
ATOM 1668 C C . SER A 1 206 ? -9.548 -7.778 -7.568 1.00 86.94 206 SER A C 1
ATOM 1670 O O . SER A 1 206 ? -9.244 -6.860 -8.337 1.00 86.94 206 SER A O 1
ATOM 1672 N N . GLU A 1 207 ? -10.789 -8.252 -7.462 1.00 85.38 207 GLU A N 1
ATOM 1673 C CA . GLU A 1 207 ? -11.956 -7.658 -8.125 1.00 85.38 207 GLU A CA 1
ATOM 1674 C C . GLU A 1 207 ? -12.486 -6.429 -7.373 1.00 85.38 207 GLU A C 1
ATOM 1676 O O . GLU A 1 207 ? -13.210 -5.613 -7.947 1.00 85.38 207 GLU A O 1
ATOM 1681 N N . HIS A 1 208 ? -12.098 -6.276 -6.105 1.00 85.88 208 HIS A N 1
ATOM 1682 C CA . HIS A 1 208 ? -12.456 -5.128 -5.290 1.00 85.88 208 HIS A CA 1
ATOM 1683 C C . HIS A 1 208 ? -11.762 -3.860 -5.782 1.00 85.88 208 HIS A C 1
ATOM 1685 O O . HIS A 1 208 ? -10.595 -3.856 -6.187 1.00 85.88 208 HIS A O 1
ATOM 1691 N N . ASP A 1 209 ? -12.496 -2.755 -5.725 1.00 85.38 209 ASP A N 1
ATOM 1692 C CA . ASP A 1 209 ? -11.954 -1.449 -6.046 1.00 85.38 209 ASP A CA 1
ATOM 1693 C C . ASP A 1 209 ? -11.130 -0.893 -4.870 1.00 85.38 209 ASP A C 1
ATOM 1695 O O . ASP A 1 209 ? -11.241 -1.334 -3.727 1.00 85.38 209 ASP A O 1
ATOM 1699 N N . THR A 1 210 ? -10.280 0.102 -5.128 1.00 83.88 210 THR A N 1
ATOM 1700 C CA . THR A 1 210 ? -9.452 0.714 -4.070 1.00 83.88 210 THR A CA 1
ATOM 1701 C C . THR A 1 210 ? -10.283 1.295 -2.917 1.00 83.88 210 THR A C 1
ATOM 1703 O O . THR A 1 210 ? -9.789 1.384 -1.797 1.00 83.88 210 THR A O 1
ATOM 1706 N N . LEU A 1 211 ? -11.534 1.694 -3.171 1.00 86.69 211 LEU A N 1
ATOM 1707 C CA . LEU A 1 211 ? -12.429 2.236 -2.144 1.00 86.69 211 LEU A CA 1
ATOM 1708 C C . LEU A 1 211 ? -13.037 1.151 -1.247 1.00 86.69 211 LEU A C 1
ATOM 1710 O O . LEU A 1 211 ? -13.407 1.450 -0.115 1.00 86.69 211 LEU A O 1
ATOM 1714 N N . SER A 1 212 ? -13.109 -0.096 -1.708 1.00 88.94 212 SER A N 1
ATOM 1715 C CA . SER A 1 212 ? -13.539 -1.234 -0.894 1.00 88.94 212 SER A CA 1
ATOM 1716 C C . SER A 1 212 ? -12.600 -1.403 0.301 1.00 88.94 212 SER A C 1
ATOM 1718 O O . SER A 1 212 ? -13.068 -1.473 1.435 1.00 88.94 212 SER A O 1
ATOM 1720 N N . PHE A 1 213 ? -11.288 -1.304 0.051 1.00 91.38 213 PHE A N 1
ATOM 1721 C CA . PHE A 1 213 ? -10.228 -1.396 1.063 1.00 91.38 213 PHE A CA 1
ATOM 1722 C C . PHE A 1 213 ? -10.074 -0.153 1.941 1.00 91.38 213 PHE A C 1
ATOM 1724 O O . PHE A 1 213 ? -9.201 -0.108 2.804 1.00 91.38 213 PHE A O 1
ATOM 1731 N N . TYR A 1 214 ? -10.875 0.884 1.715 1.00 90.62 214 TYR A N 1
ATOM 1732 C CA . TYR A 1 214 ? -10.797 2.106 2.502 1.00 90.62 214 TYR A CA 1
ATOM 1733 C C . TYR A 1 214 ? -11.073 1.795 3.981 1.00 90.62 214 TYR A C 1
ATOM 1735 O O . TYR A 1 214 ? -11.926 0.968 4.282 1.00 90.62 214 TYR A O 1
ATOM 1743 N N . ASP A 1 215 ? -10.363 2.420 4.915 1.00 93.56 215 ASP A N 1
ATOM 1744 C CA . ASP A 1 215 ? -10.461 2.120 6.360 1.00 93.56 215 ASP A CA 1
ATOM 1745 C C . ASP A 1 215 ? -10.058 0.691 6.782 1.00 93.56 215 ASP A C 1
ATOM 1747 O O . ASP A 1 215 ? -10.065 0.395 7.979 1.00 93.56 215 ASP A O 1
ATOM 1751 N N . CYS A 1 216 ? -9.668 -0.187 5.851 1.00 96.25 216 CYS A N 1
ATOM 1752 C CA . CYS A 1 216 ? -9.088 -1.481 6.199 1.00 96.25 216 CYS A CA 1
ATOM 1753 C C . CYS A 1 216 ? -7.690 -1.272 6.780 1.00 96.25 216 CYS A C 1
ATOM 1755 O O . CYS A 1 216 ? -6.902 -0.480 6.257 1.00 96.25 216 CYS A O 1
ATOM 1757 N N . CYS A 1 217 ? -7.346 -2.001 7.833 1.00 96.94 217 CYS A N 1
ATOM 1758 C CA . CYS A 1 217 ? -5.987 -2.034 8.347 1.00 96.94 217 CYS A CA 1
ATOM 1759 C C . CYS A 1 217 ? -5.711 -3.306 9.153 1.00 96.94 217 CYS A C 1
ATOM 1761 O O . CYS A 1 217 ? -6.616 -4.029 9.568 1.00 96.94 217 CYS A O 1
ATOM 1763 N N . VAL A 1 218 ? -4.430 -3.551 9.414 1.00 97.88 218 VAL A N 1
ATOM 1764 C CA . VAL A 1 218 ? -3.974 -4.521 10.412 1.00 97.88 218 VAL A CA 1
ATOM 1765 C C . VAL A 1 218 ? -3.165 -3.774 11.455 1.00 97.88 218 VAL A C 1
ATOM 1767 O O . VAL A 1 218 ? -2.205 -3.077 11.121 1.00 97.88 218 VAL A O 1
ATOM 1770 N N . VAL A 1 219 ? -3.553 -3.911 12.717 1.00 96.44 219 VAL A N 1
ATOM 1771 C CA . VAL A 1 219 ? -2.919 -3.227 13.845 1.00 96.44 219 VAL A CA 1
ATOM 1772 C C . VAL A 1 219 ? -2.093 -4.239 14.622 1.00 96.44 219 VAL A C 1
ATOM 1774 O O . VAL A 1 219 ? -2.580 -5.308 14.968 1.00 96.44 219 VAL A O 1
ATOM 1777 N N . SER A 1 220 ? -0.840 -3.895 14.903 1.00 96.25 220 SER A N 1
ATOM 1778 C CA . SER A 1 220 ? -0.004 -4.609 15.861 1.00 96.25 220 SER A CA 1
ATOM 1779 C C . SER A 1 220 ? -0.115 -3.940 17.220 1.00 96.25 220 SER A C 1
ATOM 1781 O O . SER A 1 220 ? 0.144 -2.738 17.349 1.00 96.25 220 SER A O 1
ATOM 1783 N N . VAL A 1 221 ? -0.467 -4.726 18.229 1.00 95.19 221 VAL A N 1
ATOM 1784 C CA . VAL A 1 221 ? -0.533 -4.309 19.626 1.00 95.19 221 VAL A CA 1
ATOM 1785 C C . VAL A 1 221 ? 0.394 -5.155 20.483 1.00 95.19 221 VAL A C 1
ATOM 1787 O O . VAL A 1 221 ? 0.579 -6.340 20.220 1.00 95.19 221 VAL A O 1
ATOM 1790 N N . THR A 1 222 ? 0.949 -4.558 21.530 1.00 93.75 222 THR A N 1
ATOM 1791 C CA . THR A 1 222 ? 1.628 -5.285 22.600 1.00 93.75 222 THR A CA 1
ATOM 1792 C C . THR A 1 222 ? 0.713 -5.339 23.815 1.00 93.75 222 THR A C 1
ATOM 1794 O O . THR A 1 222 ? 0.275 -4.296 24.303 1.00 93.75 222 THR A O 1
ATOM 1797 N N . HIS A 1 223 ? 0.454 -6.545 24.313 1.00 89.44 223 HIS A N 1
ATOM 1798 C CA . HIS A 1 223 ? -0.235 -6.795 25.578 1.00 89.44 223 HIS A CA 1
ATOM 1799 C C . HIS A 1 223 ? 0.508 -7.903 26.332 1.00 89.44 223 HIS A C 1
ATOM 1801 O O . HIS A 1 223 ? 0.907 -8.891 25.722 1.00 89.44 223 HIS A O 1
ATOM 1807 N N . ASP A 1 224 ? 0.778 -7.725 27.628 1.00 87.19 224 ASP A N 1
ATOM 1808 C CA . ASP A 1 224 ? 1.529 -8.694 28.448 1.00 87.19 224 ASP A CA 1
ATOM 1809 C C . ASP A 1 224 ? 2.840 -9.203 27.804 1.00 87.19 224 ASP A C 1
ATOM 1811 O O . ASP A 1 224 ? 3.211 -10.373 27.910 1.00 87.19 224 ASP A O 1
ATOM 1815 N N . ARG A 1 225 ? 3.581 -8.296 27.144 1.00 87.25 225 ARG A N 1
ATOM 1816 C CA . ARG A 1 225 ? 4.841 -8.570 26.411 1.00 87.25 225 ARG A CA 1
ATOM 1817 C C . ARG A 1 225 ? 4.694 -9.481 25.184 1.00 87.25 225 ARG A C 1
ATOM 1819 O O . ARG A 1 225 ? 5.698 -9.995 24.693 1.00 87.25 225 ARG A O 1
ATOM 1826 N N . GLN A 1 226 ? 3.479 -9.679 24.689 1.00 92.50 226 GLN A N 1
ATOM 1827 C CA . GLN A 1 226 ? 3.213 -10.383 23.441 1.00 92.50 226 GLN A CA 1
ATOM 1828 C C . GLN A 1 226 ? 2.773 -9.394 22.368 1.00 92.50 226 GLN A C 1
ATOM 1830 O O . GLN A 1 226 ? 1.886 -8.577 22.608 1.00 92.50 226 GLN A O 1
ATOM 1835 N N . ASP A 1 227 ? 3.380 -9.502 21.187 1.00 95.12 227 ASP A N 1
ATOM 1836 C CA . ASP A 1 227 ? 3.007 -8.714 20.016 1.00 95.12 227 ASP A CA 1
ATOM 1837 C C . ASP A 1 227 ? 1.981 -9.481 19.180 1.00 95.12 227 ASP A C 1
ATOM 1839 O O . ASP A 1 227 ? 2.253 -10.578 18.677 1.00 95.12 227 ASP A O 1
ATOM 1843 N N . ILE A 1 228 ? 0.800 -8.892 19.025 1.00 96.62 228 ILE A N 1
ATOM 1844 C CA . ILE A 1 228 ? -0.349 -9.477 18.339 1.00 96.62 228 ILE A CA 1
ATOM 1845 C C . ILE A 1 228 ? -0.730 -8.564 17.181 1.00 96.62 228 ILE A C 1
ATOM 1847 O O . ILE A 1 228 ? -0.982 -7.380 17.387 1.00 96.62 228 ILE A O 1
ATOM 1851 N N . ALA A 1 229 ? -0.790 -9.112 15.970 1.00 97.44 229 ALA A N 1
ATOM 1852 C CA . ALA A 1 229 ? -1.380 -8.434 14.824 1.00 97.44 229 ALA A CA 1
ATOM 1853 C C . ALA A 1 229 ? -2.845 -8.855 14.698 1.00 97.44 229 ALA A C 1
ATOM 1855 O O . ALA A 1 229 ? -3.140 -10.046 14.697 1.00 97.44 229 ALA A O 1
ATOM 1856 N N . VAL A 1 230 ? -3.753 -7.895 14.575 1.00 97.69 230 VAL A N 1
ATOM 1857 C CA . VAL A 1 230 ? -5.194 -8.145 14.468 1.00 97.69 230 VAL A CA 1
ATOM 1858 C C . VAL A 1 230 ? -5.772 -7.322 13.315 1.00 97.69 230 VAL A C 1
ATOM 1860 O O . VAL A 1 230 ? -5.353 -6.171 13.122 1.00 97.69 230 VAL A O 1
ATOM 1863 N N . PRO A 1 231 ? -6.698 -7.872 12.509 1.00 98.25 231 PRO A N 1
ATOM 1864 C CA . PRO A 1 231 ? -7.425 -7.071 11.540 1.00 98.25 231 PRO A CA 1
ATOM 1865 C C . PRO A 1 231 ? -8.276 -6.029 12.269 1.00 98.25 231 PRO A C 1
ATOM 1867 O O . PRO A 1 231 ? -8.818 -6.274 13.347 1.00 98.25 231 PRO A O 1
ATOM 1870 N N . ALA A 1 232 ? -8.390 -4.845 11.687 1.00 98.00 232 ALA A N 1
ATOM 1871 C CA . ALA A 1 232 ? -9.115 -3.743 12.293 1.00 98.00 232 ALA A CA 1
ATOM 1872 C C . ALA A 1 232 ? -9.805 -2.882 11.232 1.00 98.00 232 ALA A C 1
ATOM 1874 O O . ALA A 1 232 ? -9.533 -2.973 10.031 1.00 98.00 232 ALA A O 1
ATOM 1875 N N . CYS A 1 233 ? -10.709 -2.032 11.707 1.00 97.12 233 CYS A N 1
ATOM 1876 C CA . CYS A 1 233 ? -11.259 -0.917 10.952 1.00 97.12 233 CYS A CA 1
ATOM 1877 C C . CYS A 1 233 ? -10.684 0.371 11.532 1.00 97.12 233 CYS A C 1
ATOM 1879 O O . CYS A 1 233 ? -10.776 0.594 12.741 1.00 97.12 233 CYS A O 1
ATOM 1881 N N . ARG A 1 234 ? -10.108 1.231 10.691 1.00 93.88 234 ARG A N 1
ATOM 1882 C CA . ARG A 1 234 ? -9.449 2.464 11.123 1.00 93.88 234 ARG A CA 1
ATOM 1883 C C . ARG A 1 234 ? -9.915 3.658 10.312 1.00 93.88 234 ARG A C 1
ATOM 1885 O O . ARG A 1 234 ? -9.644 3.772 9.122 1.00 93.88 234 ARG A O 1
ATOM 1892 N N . VAL A 1 235 ? -10.561 4.592 10.998 1.00 92.50 235 VAL A N 1
ATOM 1893 C CA . VAL A 1 235 ? -11.153 5.789 10.400 1.00 92.50 235 VAL A CA 1
ATOM 1894 C C . VAL A 1 235 ? -10.510 7.051 10.943 1.00 92.50 235 VAL A C 1
ATOM 1896 O O . VAL A 1 235 ? -10.091 7.129 12.102 1.00 92.50 235 VAL A O 1
ATOM 1899 N N . LEU A 1 236 ? -10.462 8.067 10.093 1.00 89.75 236 LEU A N 1
ATOM 1900 C CA . LEU A 1 236 ? -10.043 9.398 10.493 1.00 89.75 236 LEU A CA 1
ATOM 1901 C C . LEU A 1 236 ? -11.260 10.148 11.043 1.00 89.75 236 LEU A C 1
ATOM 1903 O O . LEU A 1 236 ? -12.233 10.324 10.314 1.00 89.75 236 LEU A O 1
ATOM 1907 N N . TYR A 1 237 ? -11.201 10.585 12.297 1.00 87.75 237 TYR A N 1
ATOM 1908 C CA . TYR A 1 237 ? -12.265 11.353 12.947 1.00 87.75 237 TYR A CA 1
ATOM 1909 C C . TYR A 1 237 ? -11.814 12.795 13.198 1.00 87.75 237 TYR A C 1
ATOM 1911 O O . TYR A 1 237 ? -10.615 13.081 13.214 1.00 87.75 237 TYR A O 1
ATOM 1919 N N . THR A 1 238 ? -12.766 13.713 13.361 1.00 83.81 238 THR A N 1
ATOM 1920 C CA . THR A 1 238 ? -12.475 15.141 13.589 1.00 83.81 238 THR A CA 1
ATOM 1921 C C . THR A 1 238 ? -12.375 15.435 15.089 1.00 83.81 238 THR A C 1
ATOM 1923 O O . THR A 1 238 ? -13.181 14.942 15.865 1.00 83.81 238 THR A O 1
ATOM 1926 N N . LEU A 1 239 ? -11.393 16.237 15.508 1.00 78.75 239 LEU A N 1
ATOM 1927 C CA . LEU A 1 239 ? -11.127 16.570 16.918 1.00 78.75 239 LEU A CA 1
ATOM 1928 C C . LEU A 1 239 ? -11.929 17.783 17.440 1.00 78.75 239 LEU A C 1
ATOM 1930 O O . LEU A 1 239 ? -11.736 18.191 18.585 1.00 78.75 239 LEU A O 1
ATOM 1934 N N . ASP A 1 240 ? -12.804 18.383 16.628 1.00 68.19 240 ASP A N 1
ATOM 1935 C CA . ASP A 1 240 ? -13.437 19.664 16.958 1.00 68.19 240 ASP A CA 1
ATOM 1936 C C . ASP A 1 240 ? -14.440 19.566 18.116 1.00 68.19 240 ASP A C 1
ATOM 1938 O O . ASP A 1 240 ? -15.497 18.950 18.006 1.00 68.19 240 ASP A O 1
ATOM 1942 N N . LYS A 1 241 ? -14.124 20.293 19.195 1.00 54.06 241 LYS A N 1
ATOM 1943 C CA . LYS A 1 241 ? -15.058 20.723 20.250 1.00 54.06 241 LYS A CA 1
ATOM 1944 C C . LYS A 1 241 ? -15.751 22.057 19.937 1.00 54.06 241 LYS A C 1
ATOM 1946 O O . LYS A 1 241 ? -16.639 22.460 20.678 1.00 54.06 241 LYS A O 1
ATOM 1951 N N . GLU A 1 242 ? -15.366 22.738 18.859 1.00 50.88 242 GLU A N 1
ATOM 1952 C CA . GLU A 1 242 ? -15.921 24.036 18.466 1.00 50.88 242 GLU A CA 1
ATOM 1953 C C . GLU A 1 242 ? -16.578 23.935 17.089 1.00 50.88 242 GLU A C 1
ATOM 1955 O O . GLU A 1 242 ? -16.099 24.449 16.079 1.00 50.88 242 GLU A O 1
ATOM 1960 N N . GLN A 1 243 ? -17.754 23.307 17.045 1.00 52.94 243 GLN A N 1
ATOM 1961 C CA . GLN A 1 243 ? -18.759 23.868 16.156 1.00 52.94 243 GLN A CA 1
ATOM 1962 C C . GLN A 1 243 ? -19.020 25.284 16.678 1.00 52.94 243 GLN A C 1
ATOM 1964 O O . GLN A 1 243 ? -19.550 25.457 17.775 1.00 52.94 243 GLN A O 1
ATOM 1969 N N . ASN A 1 244 ? -18.660 26.300 15.887 1.00 46.94 244 ASN A N 1
ATOM 1970 C CA . ASN A 1 244 ? -19.475 27.509 15.811 1.00 46.94 244 ASN A CA 1
ATOM 1971 C C . ASN A 1 244 ? -20.864 27.033 15.381 1.00 46.94 244 ASN A C 1
ATOM 1973 O O . ASN A 1 244 ? -21.204 27.002 14.198 1.00 46.94 244 ASN A O 1
ATOM 1977 N N . ASP A 1 245 ? -21.597 26.525 16.362 1.00 49.34 245 ASP A N 1
ATOM 1978 C CA . ASP A 1 245 ? -22.972 26.111 16.264 1.00 49.34 245 ASP A CA 1
ATOM 1979 C C . ASP A 1 245 ? -23.713 27.433 16.107 1.00 49.34 245 ASP A C 1
ATOM 1981 O O . ASP A 1 245 ? -24.112 28.080 17.077 1.00 49.34 245 ASP A O 1
ATOM 1985 N N . ASP A 1 246 ? -23.798 27.903 14.864 1.00 49.47 246 ASP A N 1
ATOM 1986 C CA . ASP A 1 246 ? -24.783 28.888 14.456 1.00 49.47 246 ASP A CA 1
ATOM 1987 C C . ASP A 1 246 ? -26.130 28.198 14.706 1.00 49.47 246 ASP A C 1
ATOM 1989 O O . ASP A 1 246 ? -26.713 27.555 13.828 1.00 49.47 246 ASP A O 1
ATOM 1993 N N . LYS A 1 247 ? -26.585 28.246 15.967 1.00 53.62 247 LYS A N 1
ATOM 1994 C CA . LYS A 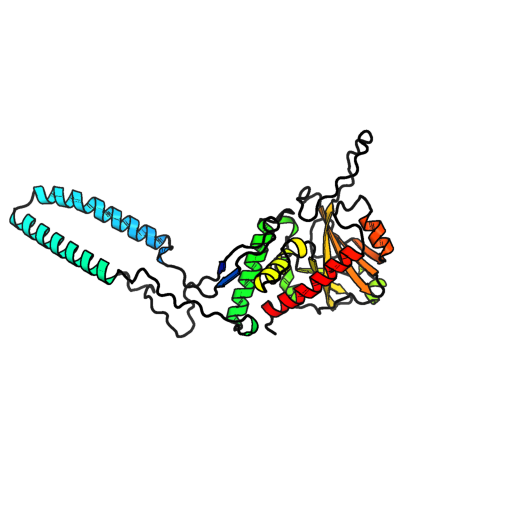1 247 ? -27.788 27.564 16.469 1.00 53.62 247 LYS A CA 1
ATOM 1995 C C . LYS A 1 247 ? -29.029 27.954 15.666 1.00 53.62 247 LYS A C 1
ATOM 1997 O O . LYS A 1 247 ? -30.027 27.242 15.699 1.00 53.62 247 LYS A O 1
ATOM 2002 N N . GLU A 1 248 ? -28.950 29.052 14.918 1.00 54.97 248 GLU A N 1
ATOM 2003 C CA . GLU A 1 248 ? -29.983 29.532 14.009 1.00 54.97 248 GLU A CA 1
ATOM 2004 C C . GLU A 1 248 ? -30.131 28.702 12.724 1.00 54.97 248 GLU A C 1
ATOM 2006 O O . GLU A 1 248 ? -31.199 28.739 12.118 1.00 54.97 248 GLU A O 1
ATOM 2011 N N . LYS A 1 249 ? -29.123 27.925 12.290 1.00 54.34 249 LYS A N 1
ATOM 2012 C CA . LYS A 1 249 ? -29.198 27.208 11.002 1.00 54.34 249 LYS A CA 1
ATOM 2013 C C . LYS A 1 249 ? -29.704 25.776 11.058 1.00 54.34 249 LYS A C 1
ATOM 2015 O O . LYS A 1 249 ? -30.019 25.251 9.997 1.00 54.34 249 LYS A O 1
ATOM 2020 N N . GLY A 1 250 ? -29.803 25.137 12.226 1.00 50.50 250 GLY A N 1
ATOM 2021 C CA . GLY A 1 250 ? -30.412 23.801 12.374 1.00 50.50 250 GLY A CA 1
ATOM 2022 C C . GLY A 1 250 ? -29.876 22.701 11.437 1.00 50.50 250 GLY A C 1
ATOM 2023 O O . GLY A 1 250 ? -30.496 21.643 11.315 1.00 50.50 250 GLY A O 1
ATOM 2024 N N . ASN A 1 251 ? -28.752 22.929 10.752 1.00 53.06 251 ASN A N 1
ATOM 2025 C CA . ASN A 1 251 ? -28.256 22.036 9.719 1.00 53.06 251 ASN A CA 1
ATOM 2026 C C . ASN A 1 251 ? -27.566 20.853 10.388 1.00 53.06 251 ASN A C 1
ATOM 2028 O O . ASN A 1 251 ? -26.657 21.022 11.201 1.00 53.06 251 ASN A O 1
ATOM 2032 N N . LYS A 1 252 ? -28.008 19.640 10.041 1.00 55.78 252 LYS A N 1
ATOM 2033 C CA . LYS A 1 252 ? -27.327 18.408 10.448 1.00 55.78 252 LYS A CA 1
ATOM 2034 C C . LYS A 1 252 ? -25.853 18.504 10.021 1.00 55.78 252 LYS A C 1
ATOM 2036 O O . LYS A 1 252 ? -25.614 18.929 8.888 1.00 55.78 252 LYS A O 1
ATOM 2041 N N . PRO A 1 253 ? -24.883 18.130 10.880 1.00 58.34 253 PRO A N 1
ATOM 2042 C CA . PRO A 1 253 ? -23.491 18.062 10.463 1.00 58.34 253 PRO A CA 1
ATOM 2043 C C . PRO A 1 253 ? -23.395 17.162 9.234 1.00 58.34 253 PRO A C 1
ATOM 2045 O O . PRO A 1 253 ? -23.877 16.030 9.243 1.00 58.34 253 PRO A O 1
ATOM 2048 N N . GLU A 1 254 ? -22.847 17.711 8.155 1.00 65.00 254 GLU A N 1
ATOM 2049 C CA . GLU A 1 254 ? -22.660 16.986 6.908 1.00 65.00 254 GLU A CA 1
ATOM 2050 C C . GLU A 1 254 ? -21.645 15.869 7.167 1.00 65.00 254 GLU A C 1
ATOM 2052 O O . GLU A 1 254 ? -20.486 16.134 7.496 1.00 65.00 254 GLU A O 1
ATOM 2057 N N . LEU A 1 255 ? -22.103 14.615 7.097 1.00 68.38 255 LEU A N 1
ATOM 2058 C CA . LEU A 1 255 ? -21.226 13.457 7.221 1.00 68.38 255 LEU A CA 1
ATOM 2059 C C . LEU A 1 255 ? -20.190 13.528 6.102 1.00 68.38 255 LEU A C 1
ATOM 2061 O O . LEU A 1 255 ? -20.543 13.648 4.926 1.00 68.38 255 LEU A O 1
ATOM 2065 N N . VAL A 1 256 ? -18.908 13.452 6.460 1.00 70.06 256 VAL A N 1
ATOM 2066 C CA . VAL A 1 256 ? -17.848 13.423 5.455 1.00 70.06 256 VAL A CA 1
ATOM 2067 C C . VAL A 1 256 ? -17.968 12.091 4.712 1.00 70.06 256 VAL A C 1
ATOM 2069 O O . VAL A 1 256 ? -17.910 11.035 5.350 1.00 70.06 256 VAL A O 1
ATOM 2072 N N . PRO A 1 257 ? -18.146 12.097 3.379 1.00 74.19 257 PRO A N 1
ATOM 2073 C CA . PRO A 1 257 ? -18.265 10.857 2.631 1.00 74.19 257 PRO A CA 1
ATOM 2074 C C . PRO A 1 257 ? -16.987 10.027 2.777 1.00 74.19 257 PRO A C 1
ATOM 2076 O O . PRO A 1 257 ? -15.878 10.567 2.857 1.00 74.19 257 PRO A O 1
ATOM 2079 N N . ARG A 1 258 ? -17.129 8.698 2.762 1.00 77.50 258 ARG A N 1
ATOM 2080 C CA . ARG A 1 258 ? -15.992 7.769 2.690 1.00 77.50 258 ARG A CA 1
ATOM 2081 C C . ARG A 1 258 ? -15.127 8.138 1.482 1.00 77.50 258 ARG A C 1
ATOM 2083 O O . ARG A 1 258 ? -15.651 8.351 0.391 1.00 77.50 258 ARG A O 1
ATOM 2090 N N . GLY A 1 259 ? -13.814 8.262 1.662 1.00 74.25 259 GLY A N 1
ATOM 2091 C CA . GLY A 1 259 ? -12.940 8.777 0.598 1.00 74.25 259 GLY A CA 1
ATOM 2092 C C . GLY A 1 259 ? -12.850 10.304 0.521 1.00 74.25 259 GLY A C 1
ATOM 2093 O O . GLY A 1 259 ? -12.195 10.820 -0.382 1.00 74.25 259 GLY A O 1
ATOM 2094 N N . GLY A 1 260 ? -13.486 11.043 1.430 1.00 81.00 260 GLY A N 1
ATOM 2095 C CA . GLY A 1 260 ? -13.482 12.503 1.442 1.00 81.00 260 GLY A CA 1
ATOM 2096 C C . GLY A 1 260 ? -12.176 13.130 1.953 1.00 81.00 260 GLY A C 1
ATOM 2097 O O . GLY A 1 260 ? -11.367 12.468 2.618 1.00 81.00 260 GLY A O 1
ATOM 2098 N N . PRO A 1 261 ? -11.937 14.417 1.637 1.00 84.00 261 PRO A N 1
ATOM 2099 C CA . PRO A 1 261 ? -10.887 15.197 2.279 1.00 84.00 261 PRO A CA 1
ATOM 2100 C C . PRO A 1 261 ? -11.213 15.452 3.756 1.00 84.00 261 PRO A C 1
ATOM 2102 O O . PRO A 1 261 ? -12.357 15.318 4.182 1.00 84.00 261 PRO A O 1
ATOM 2105 N N . ASN A 1 262 ? -10.212 15.853 4.537 1.00 86.06 262 ASN A N 1
ATOM 2106 C CA . ASN A 1 262 ? -10.394 16.239 5.938 1.00 86.06 262 ASN A CA 1
ATOM 2107 C C . ASN A 1 262 ? -9.964 17.700 6.189 1.00 86.06 262 ASN A C 1
ATOM 2109 O O . ASN A 1 262 ? -9.445 18.365 5.290 1.00 86.06 262 ASN A O 1
ATOM 2113 N N . ARG A 1 263 ? -10.184 18.196 7.415 1.00 83.12 263 ARG A N 1
ATOM 2114 C CA . ARG A 1 263 ? -9.944 19.597 7.823 1.00 83.12 263 ARG A CA 1
ATOM 2115 C C . ARG A 1 263 ? -8.468 19.972 8.029 1.00 83.12 263 ARG A C 1
ATOM 2117 O O . ARG A 1 263 ? -8.168 21.117 8.346 1.00 83.12 263 ARG A O 1
ATOM 2124 N N . GLY A 1 264 ? -7.539 19.045 7.821 1.00 86.31 264 GLY A N 1
ATOM 2125 C CA . GLY A 1 264 ? -6.106 19.250 8.000 1.00 86.31 264 GLY A CA 1
ATOM 2126 C C . GLY A 1 264 ? -5.568 18.629 9.288 1.00 86.31 264 GLY A C 1
ATOM 2127 O O . GLY A 1 264 ? -6.304 18.353 10.230 1.00 86.31 264 GLY A O 1
ATOM 2128 N N . ARG A 1 265 ? -4.241 18.451 9.334 1.00 88.31 265 ARG A N 1
ATOM 2129 C CA . ARG A 1 265 ? -3.490 17.689 10.351 1.00 88.31 265 ARG A CA 1
ATOM 2130 C C . ARG A 1 265 ? -3.854 17.979 11.815 1.00 88.31 265 ARG A C 1
ATOM 2132 O O . ARG A 1 265 ? -3.782 17.067 12.626 1.00 88.31 265 ARG A O 1
ATOM 2139 N N . GLN A 1 266 ? -4.172 19.225 12.159 1.00 86.50 266 GLN A N 1
ATOM 2140 C CA . GLN A 1 266 ? -4.404 19.649 13.549 1.00 86.50 266 GLN A CA 1
ATOM 2141 C C . GLN A 1 266 ? -5.808 19.307 14.067 1.00 86.50 266 GLN A C 1
ATOM 2143 O O . GLN A 1 266 ? -6.035 19.347 15.270 1.00 86.50 266 GLN A O 1
ATOM 2148 N N . TYR A 1 267 ? -6.731 18.957 13.171 1.00 86.62 267 TYR A N 1
ATOM 2149 C CA . TYR A 1 267 ? -8.152 18.787 13.481 1.00 86.62 267 TYR A CA 1
ATOM 2150 C C . TYR A 1 267 ? -8.609 17.338 13.366 1.00 86.62 267 TYR A C 1
ATOM 2152 O O . TYR A 1 267 ? -9.808 17.079 13.319 1.00 86.62 267 TYR A O 1
ATOM 2160 N N . VAL A 1 268 ? -7.682 16.387 13.261 1.00 88.81 268 VAL A N 1
ATOM 2161 C CA . VAL A 1 268 ? -8.013 14.987 13.000 1.00 88.81 268 VAL A CA 1
ATOM 2162 C C . VAL A 1 268 ? -7.247 14.024 13.893 1.00 88.81 268 VAL A C 1
ATOM 2164 O O . VAL A 1 268 ? -6.075 14.231 14.203 1.00 88.81 268 VAL A O 1
ATOM 2167 N N . GLY A 1 269 ? -7.912 12.934 14.255 1.00 90.00 269 GLY A N 1
ATOM 2168 C CA . GLY A 1 269 ? -7.338 11.795 14.958 1.00 90.00 269 GLY A CA 1
ATOM 2169 C C . GLY A 1 269 ? -7.674 10.488 14.246 1.00 90.00 269 GLY A C 1
ATOM 2170 O O . GLY A 1 269 ? -8.542 10.439 13.376 1.00 90.00 269 GLY A O 1
ATOM 2171 N N . TRP A 1 270 ? -6.988 9.410 14.618 1.00 92.31 270 TRP A N 1
ATOM 2172 C CA . TRP A 1 270 ? -7.333 8.063 14.164 1.00 92.31 270 TRP A CA 1
ATOM 2173 C C . TRP A 1 270 ? -8.162 7.349 15.222 1.00 92.31 270 TRP A C 1
ATOM 2175 O O . TRP A 1 270 ? -7.760 7.323 16.380 1.00 92.31 270 TRP A O 1
ATOM 2185 N N . CYS A 1 271 ? -9.275 6.743 14.825 1.00 93.69 271 CYS A N 1
ATOM 2186 C CA . CYS A 1 271 ? -10.052 5.823 15.646 1.00 93.69 271 CYS A CA 1
ATOM 2187 C C . CYS A 1 271 ? -9.935 4.433 15.022 1.00 93.69 271 CYS A C 1
ATOM 2189 O O . CYS A 1 271 ? -10.202 4.277 13.832 1.00 93.69 271 CYS A O 1
ATOM 2191 N N . SER A 1 272 ? -9.489 3.452 15.800 1.00 95.38 272 SER A N 1
ATOM 2192 C CA . SER A 1 272 ? -9.355 2.063 15.357 1.00 95.38 272 SER A CA 1
ATOM 2193 C C . SER A 1 272 ? -10.254 1.174 16.199 1.00 95.38 272 SER A C 1
ATOM 2195 O O . SER A 1 272 ? -10.270 1.319 17.420 1.00 95.38 272 SER A O 1
ATOM 2197 N N . TRP A 1 273 ? -10.956 0.247 15.560 1.00 97.31 273 TRP A N 1
ATOM 2198 C CA . TRP A 1 273 ? -11.733 -0.794 16.224 1.00 97.31 273 TRP A CA 1
ATOM 2199 C C . TRP A 1 273 ? -11.135 -2.153 15.909 1.00 97.31 273 TRP A C 1
ATOM 2201 O O . TRP A 1 273 ? -11.020 -2.531 14.741 1.00 97.31 273 TRP A O 1
ATOM 2211 N N . MET A 1 274 ? -10.755 -2.866 16.963 1.00 97.75 274 MET A N 1
ATOM 2212 C CA . MET A 1 274 ? -10.213 -4.218 16.892 1.00 97.75 274 MET A CA 1
ATOM 2213 C C . MET A 1 274 ? -11.220 -5.192 17.508 1.00 97.75 274 MET A C 1
ATOM 2215 O O . MET A 1 274 ? -11.756 -4.898 18.581 1.00 97.75 274 MET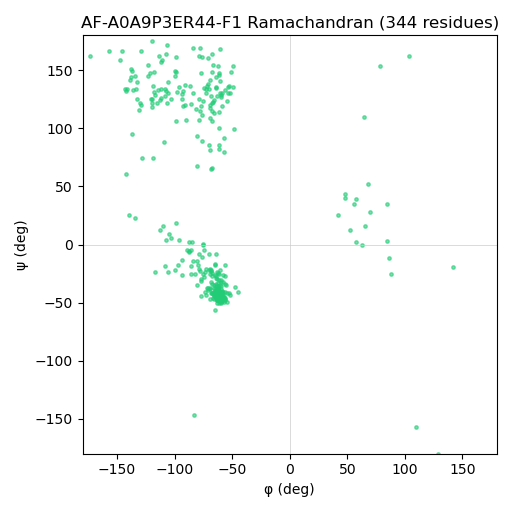 A O 1
ATOM 2219 N N . PRO A 1 275 ? -11.502 -6.328 16.860 1.00 97.81 275 PRO A N 1
ATOM 2220 C CA . PRO A 1 275 ? -12.469 -7.288 17.368 1.00 97.81 275 PRO A CA 1
ATOM 2221 C C . PRO A 1 275 ? -11.937 -7.993 18.622 1.00 97.81 275 PRO A C 1
ATOM 2223 O O . PRO A 1 275 ? -10.803 -8.474 18.654 1.00 97.81 275 PRO A O 1
ATOM 2226 N N . LEU A 1 276 ? -12.789 -8.085 19.638 1.00 96.69 276 LEU A N 1
ATOM 2227 C CA . LEU A 1 276 ? -12.625 -8.927 20.822 1.00 96.69 276 LEU A CA 1
ATOM 2228 C C . LEU A 1 276 ? -13.590 -10.130 20.735 1.00 96.69 276 LEU A C 1
ATOM 2230 O O . LEU A 1 276 ? -14.423 -10.209 19.818 1.00 96.69 276 LEU A O 1
ATOM 2234 N N . PRO A 1 277 ? -13.487 -11.113 21.643 1.00 94.88 277 PRO A N 1
ATOM 2235 C CA . PRO A 1 277 ? -14.486 -12.166 21.780 1.00 94.88 277 PRO A CA 1
ATOM 2236 C C . PRO A 1 277 ? -15.872 -11.596 22.137 1.00 94.88 277 PRO A C 1
ATOM 2238 O O . PRO A 1 277 ? -16.029 -10.412 22.420 1.00 94.88 277 PRO A O 1
ATOM 2241 N N . ASP A 1 278 ? -16.904 -12.438 22.056 1.00 93.31 278 ASP A N 1
ATOM 2242 C CA . ASP A 1 278 ? -18.263 -12.112 22.526 1.00 93.31 278 ASP A CA 1
ATOM 2243 C C . ASP A 1 278 ? -18.898 -10.839 21.930 1.00 93.31 278 ASP A C 1
ATOM 2245 O O . ASP A 1 278 ? -19.657 -10.137 22.595 1.00 93.31 278 ASP A O 1
ATOM 2249 N N . CYS A 1 279 ? -18.607 -10.553 20.654 1.00 92.69 279 CYS A N 1
ATOM 2250 C CA . CYS A 1 279 ? -19.127 -9.388 19.921 1.00 92.69 279 CYS A CA 1
ATOM 2251 C C . CYS A 1 279 ? -18.788 -8.046 20.592 1.00 92.69 279 CYS A C 1
ATOM 2253 O O . CYS A 1 279 ? -19.603 -7.120 20.634 1.00 92.69 279 CYS A O 1
ATOM 2255 N N . LYS A 1 280 ? -17.569 -7.955 21.130 1.00 96.62 280 LYS A N 1
ATOM 2256 C CA . LYS A 1 280 ? -17.008 -6.722 21.674 1.00 96.62 280 LYS A CA 1
ATOM 2257 C C . LYS A 1 280 ? -15.920 -6.154 20.774 1.00 96.62 280 LYS A C 1
ATOM 2259 O O . LYS A 1 280 ? -15.354 -6.832 19.914 1.00 96.62 280 LYS A O 1
ATOM 2264 N N . TRP A 1 281 ? -15.601 -4.895 21.026 1.00 97.31 281 TRP A N 1
ATOM 2265 C CA . TRP A 1 281 ? -14.652 -4.099 20.271 1.00 97.31 281 TRP A CA 1
ATOM 2266 C C . TRP A 1 281 ? -13.721 -3.361 21.211 1.00 97.31 281 TRP A C 1
ATOM 2268 O O . TRP A 1 281 ? -14.166 -2.721 22.161 1.00 97.31 281 TRP A O 1
ATOM 2278 N N . LEU A 1 282 ? -12.428 -3.398 20.912 1.00 96.50 282 L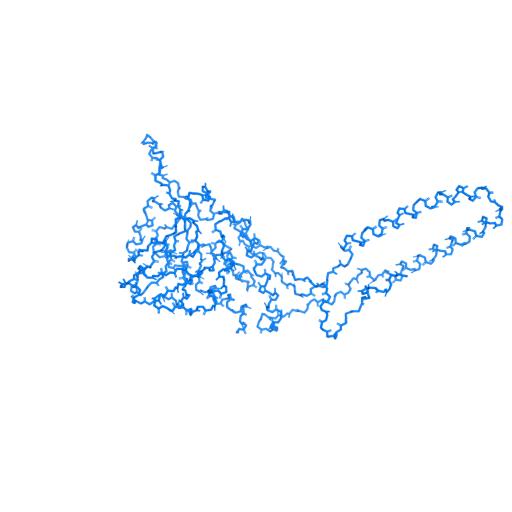EU A N 1
ATOM 2279 C CA . LEU A 1 282 ? -11.467 -2.482 21.499 1.00 96.50 282 LEU A CA 1
ATOM 2280 C C . LEU A 1 282 ? -11.377 -1.248 20.600 1.00 96.50 282 LEU A C 1
ATOM 2282 O O . LEU A 1 282 ? -10.825 -1.311 19.500 1.00 96.50 282 LEU A O 1
ATOM 2286 N N . GLN A 1 283 ? -11.932 -0.132 21.062 1.00 95.50 283 GLN A N 1
ATOM 2287 C CA . GLN A 1 283 ? -11.756 1.177 20.449 1.00 95.50 283 GLN A CA 1
ATOM 2288 C C . GLN A 1 283 ? -10.455 1.802 20.949 1.00 95.50 283 GLN A C 1
ATOM 2290 O O . GLN A 1 283 ? -10.236 1.906 22.154 1.00 95.50 283 GLN A O 1
ATOM 2295 N N . VAL A 1 284 ? -9.630 2.283 20.021 1.00 93.94 284 VAL A N 1
ATOM 2296 C CA . VAL A 1 284 ? -8.423 3.056 20.328 1.00 93.94 284 VAL A CA 1
ATOM 2297 C C . VAL A 1 284 ? -8.409 4.344 19.515 1.00 93.94 284 VAL A C 1
ATOM 2299 O O . VAL A 1 284 ? -8.384 4.310 18.282 1.00 93.94 284 VAL A O 1
ATOM 2302 N N . LYS A 1 285 ? -8.390 5.491 20.202 1.00 91.88 285 LYS A N 1
ATOM 2303 C CA . LYS A 1 285 ? -8.318 6.823 19.590 1.00 91.88 285 LYS A CA 1
ATOM 2304 C C . LYS A 1 285 ? -6.951 7.470 19.800 1.00 91.88 285 LYS A C 1
ATOM 2306 O O . LYS A 1 285 ? -6.424 7.511 20.912 1.00 91.88 285 LYS A O 1
ATOM 2311 N N . SER A 1 286 ? -6.396 8.043 18.733 1.00 88.62 286 SER A N 1
ATOM 2312 C CA . SER A 1 286 ? -5.216 8.911 18.784 1.00 88.62 286 SER A CA 1
ATOM 2313 C C . SER A 1 286 ? -5.602 10.389 18.763 1.00 88.62 286 SER A C 1
ATOM 2315 O O . SER A 1 286 ? -6.604 10.762 18.151 1.00 88.62 286 SER A O 1
ATOM 2317 N N . ARG A 1 287 ? -4.796 11.232 19.424 1.00 77.38 287 ARG A N 1
ATOM 2318 C CA . ARG A 1 287 ? -5.009 12.689 19.508 1.00 77.38 287 ARG A CA 1
ATOM 2319 C C . ARG A 1 287 ? -4.197 13.511 18.500 1.00 77.38 287 ARG A C 1
ATOM 2321 O O . ARG A 1 287 ? -4.524 14.663 18.269 1.00 77.38 287 ARG A O 1
ATOM 2328 N N . ASP A 1 288 ? -3.147 12.951 17.906 1.00 78.81 288 ASP A N 1
ATOM 2329 C CA . ASP A 1 288 ? -2.132 13.696 17.139 1.00 78.81 288 ASP A CA 1
ATOM 2330 C C . ASP A 1 288 ? -1.681 12.968 15.858 1.00 78.81 288 ASP A C 1
ATOM 2332 O O . ASP A 1 288 ? -0.564 13.153 15.369 1.00 78.81 288 ASP A O 1
ATOM 2336 N N . LEU A 1 289 ? -2.546 12.105 15.317 1.00 83.25 289 LEU A N 1
ATOM 2337 C CA . LEU A 1 289 ? -2.259 11.192 14.203 1.00 83.25 289 LEU A CA 1
ATOM 2338 C C . LEU A 1 289 ? -1.094 10.223 14.437 1.00 83.25 289 LEU A C 1
ATOM 2340 O O . LEU A 1 289 ? -0.814 9.419 13.546 1.00 83.25 289 LEU A O 1
ATOM 2344 N N . THR A 1 290 ? -0.447 10.227 15.608 1.00 81.69 290 THR A N 1
ATOM 2345 C CA . THR A 1 290 ? 0.592 9.239 15.890 1.00 81.69 290 THR A CA 1
ATOM 2346 C C . THR A 1 290 ? -0.034 7.854 15.898 1.00 81.69 290 THR A C 1
ATOM 2348 O O . THR A 1 290 ? -1.065 7.598 16.533 1.00 81.69 290 THR A O 1
ATOM 2351 N N . VAL A 1 291 ? 0.578 6.973 15.112 1.00 71.25 291 VAL A N 1
ATOM 2352 C CA . VAL A 1 291 ? 0.135 5.594 14.916 1.00 71.25 291 VAL A CA 1
ATOM 2353 C C . VAL A 1 291 ? 0.453 4.762 16.159 1.00 71.25 291 VAL A C 1
ATOM 2355 O O . VAL A 1 291 ? -0.375 3.980 16.607 1.00 71.25 291 VAL A O 1
ATOM 2358 N N . THR A 1 292 ? 1.629 4.977 16.746 1.00 80.88 292 THR A N 1
ATOM 2359 C CA . THR A 1 292 ? 2.189 4.171 17.836 1.00 80.88 292 THR A CA 1
ATOM 2360 C C . THR A 1 292 ? 2.249 4.942 19.150 1.00 80.88 292 THR A C 1
ATOM 2362 O O . THR A 1 292 ? 2.335 6.170 19.134 1.00 80.88 292 THR A O 1
ATOM 2365 N N . GLY A 1 293 ? 2.287 4.231 20.276 1.00 76.50 293 GLY A N 1
ATOM 2366 C CA . GLY A 1 293 ? 2.509 4.820 21.603 1.00 76.50 293 GLY A CA 1
ATOM 2367 C C . GLY A 1 293 ? 1.474 4.403 22.644 1.00 76.50 293 GLY A C 1
ATOM 2368 O O . GLY A 1 293 ? 0.573 3.621 22.346 1.00 76.50 293 GLY A O 1
ATOM 2369 N N . GLU A 1 294 ? 1.648 4.924 23.857 1.00 71.06 294 GLU A N 1
ATOM 2370 C CA . GLU A 1 294 ? 0.858 4.580 25.054 1.00 71.06 294 GLU A CA 1
ATOM 2371 C C . GLU A 1 294 ? -0.238 5.624 25.346 1.00 71.06 294 GLU A C 1
ATOM 2373 O O . GLU A 1 294 ? -1.262 5.302 25.937 1.00 71.06 294 GLU A O 1
ATOM 2378 N N . ASP A 1 295 ? -0.091 6.852 24.838 1.00 67.38 295 ASP A N 1
ATOM 2379 C CA . ASP A 1 295 ? -1.053 7.943 25.038 1.00 67.38 295 ASP A CA 1
ATOM 2380 C C . ASP A 1 295 ? -2.253 7.837 24.081 1.00 67.38 295 ASP A C 1
ATOM 2382 O O . ASP A 1 295 ? -2.423 8.644 23.155 1.00 67.38 295 ASP A O 1
ATOM 2386 N N . LYS A 1 296 ? -3.084 6.808 24.268 1.00 80.50 296 LYS A N 1
ATOM 2387 C CA . LYS A 1 296 ? -4.318 6.595 23.500 1.00 80.50 296 LYS A CA 1
ATOM 2388 C C . LYS A 1 296 ? -5.523 6.501 24.426 1.00 80.50 296 LYS A C 1
ATOM 2390 O O . LYS A 1 296 ? -5.442 5.984 25.533 1.00 80.50 296 LYS A O 1
ATOM 2395 N N . GLU A 1 297 ? -6.657 7.009 23.959 1.00 89.31 297 GLU A N 1
ATOM 2396 C CA . GLU A 1 297 ? -7.930 6.770 24.637 1.00 89.31 297 GLU A CA 1
ATOM 2397 C C . GLU A 1 297 ? -8.429 5.393 24.207 1.00 89.31 297 GLU A C 1
ATOM 2399 O O . GLU A 1 297 ? -8.664 5.161 23.018 1.00 89.31 297 GLU A O 1
ATOM 2404 N N . ILE A 1 298 ? -8.524 4.483 25.173 1.00 92.00 298 ILE A N 1
ATOM 2405 C CA . ILE A 1 298 ? -8.890 3.088 24.951 1.00 92.00 298 ILE A CA 1
ATOM 2406 C C . ILE A 1 298 ? -10.226 2.824 25.631 1.00 92.00 298 ILE A C 1
ATOM 2408 O O . ILE A 1 298 ? -10.426 3.192 26.789 1.00 92.00 298 ILE A O 1
ATOM 2412 N N . ARG A 1 299 ? -11.144 2.180 24.912 1.00 94.56 299 ARG A N 1
ATOM 2413 C CA . ARG A 1 299 ? -12.453 1.799 25.436 1.00 94.56 299 ARG A CA 1
ATOM 2414 C C . ARG A 1 299 ? -12.871 0.445 24.880 1.00 94.56 299 ARG A C 1
ATOM 2416 O O . ARG A 1 299 ? -12.789 0.224 23.678 1.00 94.56 299 ARG A O 1
ATOM 2423 N N . VAL A 1 300 ? -13.355 -0.439 25.746 1.00 96.00 300 VAL A N 1
ATOM 2424 C CA . VAL A 1 300 ? -14.044 -1.668 25.329 1.00 96.00 300 VAL A CA 1
ATOM 2425 C C . VAL A 1 300 ? -15.520 -1.348 25.129 1.00 96.00 300 VAL A C 1
ATOM 2427 O O . VAL A 1 300 ? -16.099 -0.606 25.922 1.00 96.00 300 VAL A O 1
ATOM 2430 N N . MET A 1 301 ? -16.101 -1.856 24.047 1.00 96.56 301 MET A N 1
ATOM 2431 C CA . MET A 1 301 ? -17.459 -1.527 23.622 1.00 96.56 301 MET A CA 1
ATOM 2432 C C . MET A 1 301 ? -18.188 -2.778 23.142 1.00 96.56 301 MET A C 1
ATOM 2434 O O . MET A 1 301 ? -17.591 -3.611 22.462 1.00 96.56 301 MET A O 1
ATOM 2438 N N . THR A 1 302 ? -19.472 -2.911 23.449 1.00 97.25 302 THR A N 1
ATOM 2439 C CA . THR A 1 302 ? -20.351 -3.883 22.778 1.00 97.25 302 THR A CA 1
ATOM 2440 C C . THR A 1 302 ? -20.772 -3.379 21.392 1.00 97.25 302 THR A C 1
ATOM 2442 O O . THR A 1 302 ? -20.588 -2.203 21.074 1.00 97.25 302 THR A O 1
ATOM 2445 N N . ASP A 1 303 ? -21.385 -4.237 20.570 1.00 96.75 303 ASP A N 1
ATOM 2446 C CA . ASP A 1 303 ? -22.005 -3.817 19.300 1.00 96.75 303 ASP A CA 1
ATOM 2447 C C . ASP A 1 303 ? -22.983 -2.640 19.485 1.00 96.75 303 ASP A C 1
ATOM 2449 O O . ASP A 1 303 ? -22.933 -1.678 18.725 1.00 96.75 303 ASP A O 1
ATOM 2453 N N . THR A 1 304 ? -23.825 -2.666 20.526 1.00 96.31 304 THR A N 1
ATOM 2454 C CA . THR A 1 304 ? -24.795 -1.587 20.790 1.00 96.31 304 THR A CA 1
ATOM 2455 C C . THR A 1 304 ? -24.111 -0.283 21.185 1.00 96.31 304 THR A C 1
ATOM 2457 O O . THR A 1 304 ? -24.494 0.782 20.718 1.00 96.31 304 THR A O 1
ATOM 2460 N N . GLU A 1 305 ? -23.071 -0.349 22.020 1.00 96.19 305 GLU A N 1
ATOM 2461 C CA . GLU A 1 305 ? -22.302 0.846 22.380 1.00 96.19 305 GLU A CA 1
ATOM 2462 C C . GLU A 1 305 ? -21.528 1.401 21.182 1.00 96.19 305 GLU A C 1
ATOM 2464 O O . GLU A 1 305 ? -21.341 2.614 21.074 1.00 96.19 305 GLU A O 1
ATOM 2469 N N . LEU A 1 306 ? -21.050 0.525 20.292 1.00 95.50 306 LEU A N 1
ATOM 2470 C CA . LEU A 1 306 ? -20.397 0.919 19.053 1.00 95.50 306 LEU A CA 1
ATOM 2471 C C . LEU A 1 306 ? -21.389 1.607 18.112 1.00 95.50 306 LEU A C 1
ATOM 2473 O O . LEU A 1 306 ? -21.063 2.678 17.607 1.00 95.50 306 LEU A O 1
ATOM 2477 N N . ASP A 1 307 ? -22.589 1.056 17.927 1.00 94.62 307 ASP A N 1
ATOM 2478 C CA . ASP A 1 307 ? -23.672 1.703 17.178 1.00 94.62 307 ASP A CA 1
ATOM 2479 C C . ASP A 1 307 ? -23.962 3.100 17.740 1.00 94.62 307 ASP A C 1
ATOM 2481 O O . ASP A 1 307 ? -23.967 4.084 16.996 1.00 94.62 307 ASP A O 1
ATOM 2485 N N . ASP A 1 308 ? -24.131 3.221 19.057 1.00 92.19 308 ASP A N 1
ATOM 2486 C CA . ASP A 1 308 ? -24.368 4.510 19.711 1.00 92.19 308 ASP A CA 1
ATOM 2487 C C . ASP A 1 308 ? -23.213 5.492 19.453 1.00 92.19 308 ASP A C 1
ATOM 2489 O O . ASP A 1 308 ? -23.434 6.658 19.108 1.00 92.19 308 ASP A O 1
ATOM 2493 N N . ALA A 1 309 ? -21.967 5.020 19.550 1.00 90.69 309 ALA A N 1
ATOM 2494 C CA . ALA A 1 309 ? -20.787 5.836 19.299 1.00 90.69 309 ALA A CA 1
ATOM 2495 C C . ALA A 1 309 ? -20.677 6.293 17.840 1.00 90.69 309 ALA A C 1
ATOM 2497 O O . ALA A 1 309 ? -20.381 7.460 17.593 1.00 90.69 309 ALA A O 1
ATOM 2498 N N . LEU A 1 310 ? -20.936 5.410 16.874 1.00 90.19 310 LEU A N 1
ATOM 2499 C CA . LEU A 1 310 ? -20.940 5.733 15.443 1.00 90.19 310 LEU A CA 1
ATOM 2500 C C . LEU A 1 310 ? -22.018 6.768 15.097 1.00 90.19 310 LEU A C 1
ATOM 2502 O O . LEU A 1 310 ? -21.782 7.660 14.287 1.00 90.19 310 LEU A O 1
ATOM 2506 N N . ASN A 1 311 ? -23.163 6.703 15.778 1.00 85.44 311 ASN A N 1
ATOM 2507 C CA . ASN A 1 311 ? -24.238 7.685 15.652 1.00 85.44 311 ASN A CA 1
ATOM 2508 C C . ASN A 1 311 ? -23.977 8.987 16.431 1.00 85.44 311 ASN A C 1
ATOM 2510 O O . ASN A 1 311 ? -24.719 9.966 16.285 1.00 85.44 311 ASN A O 1
ATOM 2514 N N . THR A 1 312 ? -22.920 9.038 17.246 1.00 77.19 312 THR A N 1
ATOM 2515 C CA . THR A 1 312 ? -22.535 10.253 17.965 1.00 77.19 312 THR A CA 1
ATOM 2516 C C . THR A 1 312 ? -21.898 11.247 16.989 1.00 77.19 312 THR A C 1
ATOM 2518 O O . THR A 1 312 ? -21.035 10.902 16.182 1.00 77.19 312 THR A O 1
ATOM 2521 N N . ARG A 1 313 ? -22.294 12.524 17.078 1.00 64.88 313 ARG A N 1
ATOM 2522 C CA . ARG A 1 313 ? -21.854 13.604 16.165 1.00 64.88 313 ARG A CA 1
ATOM 2523 C C . ARG A 1 313 ? -20.354 13.913 16.220 1.00 64.88 313 ARG A C 1
ATOM 2525 O O . ARG A 1 313 ? -19.865 14.669 15.387 1.00 64.88 313 ARG A O 1
ATOM 2532 N N . ASP A 1 314 ? -19.637 13.319 17.164 1.00 67.25 314 ASP A N 1
ATOM 2533 C CA . ASP A 1 314 ? -18.253 13.657 17.476 1.00 67.25 314 ASP A CA 1
ATOM 2534 C C . ASP A 1 314 ? -17.250 13.050 16.485 1.00 67.25 314 ASP A C 1
ATOM 2536 O O . ASP A 1 314 ? -16.130 13.541 16.373 1.00 67.25 314 ASP A O 1
ATOM 2540 N N . MET A 1 315 ? -17.615 11.992 15.747 1.00 67.94 315 MET A N 1
ATOM 2541 C CA . MET A 1 315 ? -16.658 11.316 14.860 1.00 67.94 315 MET A CA 1
ATOM 2542 C C . MET A 1 315 ? -16.670 11.825 13.409 1.00 67.94 315 MET A C 1
ATOM 2544 O O . MET A 1 315 ? -15.625 11.774 12.760 1.00 67.94 315 MET A O 1
ATOM 2548 N N . CYS A 1 316 ? -17.779 12.387 12.907 1.00 69.69 316 CYS A N 1
ATOM 2549 C CA . CYS A 1 316 ? -17.921 12.868 11.516 1.00 69.69 316 CYS A CA 1
ATOM 2550 C C . CYS A 1 316 ? -17.443 11.852 10.451 1.00 69.69 316 CYS A C 1
ATOM 2552 O O . CYS A 1 316 ? -16.758 12.217 9.494 1.00 69.69 316 CYS A O 1
ATOM 2554 N N . ILE A 1 317 ? -17.798 10.576 10.623 1.00 80.88 317 ILE A N 1
ATOM 2555 C CA . ILE A 1 317 ? -17.436 9.461 9.732 1.00 80.88 317 ILE A CA 1
ATOM 2556 C C . ILE A 1 317 ? -18.671 8.890 9.029 1.00 80.88 317 ILE A C 1
ATOM 2558 O O . ILE A 1 317 ? -19.792 9.097 9.472 1.00 80.88 317 ILE A O 1
ATOM 2562 N N . SER A 1 318 ? -18.470 8.140 7.944 1.00 82.94 318 SER A N 1
ATOM 2563 C CA . SER A 1 318 ? -19.557 7.553 7.145 1.00 82.94 318 SER A CA 1
ATOM 2564 C C . SER A 1 318 ? -20.088 6.207 7.661 1.00 82.94 318 SER A C 1
ATOM 2566 O O . SER A 1 318 ? -20.891 5.581 6.975 1.00 82.94 318 SER A O 1
ATOM 2568 N N . LEU A 1 319 ? -19.567 5.703 8.782 1.00 89.25 319 LEU A N 1
ATOM 2569 C CA . LEU A 1 319 ? -19.990 4.431 9.373 1.00 89.25 319 LEU A CA 1
ATOM 2570 C C . LEU A 1 319 ? -21.081 4.701 10.409 1.00 89.25 319 LEU A C 1
ATOM 2572 O O . LEU A 1 319 ? -20.913 5.573 11.254 1.00 89.25 319 LEU A O 1
ATOM 2576 N N . GLU A 1 320 ? -22.167 3.938 10.345 1.00 90.81 320 GLU A N 1
ATOM 2577 C CA . GLU A 1 320 ? -23.372 4.106 11.167 1.00 90.81 320 GLU A CA 1
ATOM 2578 C C . GLU A 1 320 ? -23.643 2.900 12.075 1.00 90.81 320 GLU A C 1
ATOM 2580 O O . GLU A 1 320 ? -24.341 3.039 13.079 1.00 90.81 320 GLU A O 1
ATOM 2585 N N . LYS A 1 321 ? -23.128 1.713 11.714 1.00 94.62 321 LYS A N 1
ATOM 2586 C CA . LYS A 1 321 ? -23.399 0.453 12.423 1.00 94.62 321 LYS A CA 1
ATOM 2587 C C . LYS A 1 321 ? -22.159 -0.416 12.615 1.00 94.62 321 LYS A C 1
ATOM 2589 O O . LYS A 1 321 ? -21.299 -0.484 11.734 1.00 94.62 321 LYS A O 1
ATOM 2594 N N . ALA A 1 322 ? -22.132 -1.175 13.705 1.00 95.94 322 ALA A N 1
ATOM 2595 C CA . ALA A 1 322 ? -21.129 -2.176 14.044 1.00 95.94 322 ALA A CA 1
ATOM 2596 C C . ALA A 1 322 ? -20.965 -3.234 12.941 1.00 95.94 322 ALA A C 1
ATOM 2598 O O . ALA A 1 322 ? -19.847 -3.652 12.651 1.00 95.94 322 ALA A O 1
ATOM 2599 N N . ASP A 1 323 ? -22.044 -3.601 12.243 1.00 97.00 323 ASP A N 1
ATOM 2600 C CA . ASP A 1 323 ? -21.979 -4.536 11.110 1.00 97.00 323 ASP A CA 1
ATOM 2601 C C . ASP A 1 323 ? -21.116 -4.009 9.948 1.00 97.00 323 ASP A C 1
ATOM 2603 O O . ASP A 1 323 ? -20.432 -4.783 9.278 1.00 97.00 323 ASP A O 1
ATOM 2607 N N . GLN A 1 324 ? -21.087 -2.690 9.717 1.00 95.56 324 GLN A N 1
ATOM 2608 C CA . GLN A 1 324 ? -20.211 -2.099 8.698 1.00 95.56 324 GLN A CA 1
ATOM 2609 C C . GLN A 1 324 ? -18.743 -2.160 9.132 1.00 95.56 324 GLN A C 1
ATOM 2611 O O . GLN A 1 324 ? -17.872 -2.462 8.317 1.00 95.56 324 GLN A O 1
ATOM 2616 N N . VAL A 1 325 ? -18.474 -1.918 10.420 1.00 96.75 325 VAL A N 1
ATOM 2617 C CA . VAL A 1 325 ? -17.137 -2.066 11.018 1.00 96.75 325 VAL A CA 1
ATOM 2618 C C . VAL A 1 325 ? -16.665 -3.516 10.896 1.00 96.75 325 VAL A C 1
ATOM 2620 O O . VAL A 1 325 ? -15.538 -3.759 10.470 1.00 96.75 325 VAL A O 1
ATOM 2623 N N . ARG A 1 326 ? -17.546 -4.482 11.181 1.00 97.62 326 ARG A N 1
ATOM 2624 C CA . ARG A 1 326 ? -17.281 -5.918 11.035 1.00 97.62 326 ARG A CA 1
ATOM 2625 C C . ARG A 1 326 ? -16.930 -6.301 9.602 1.00 97.62 326 ARG A C 1
ATOM 2627 O O . ARG A 1 326 ? -15.909 -6.946 9.400 1.00 97.62 326 ARG A O 1
ATOM 2634 N N . SER A 1 327 ? -17.697 -5.832 8.620 1.00 97.06 327 SER A N 1
ATOM 2635 C CA . SER A 1 327 ? -17.407 -6.091 7.204 1.00 97.06 327 SER A CA 1
ATOM 2636 C C . SER A 1 327 ? -16.034 -5.550 6.773 1.00 97.06 327 SER A C 1
ATOM 2638 O O . SER A 1 327 ? -15.317 -6.214 6.025 1.00 97.06 327 SER A O 1
ATOM 2640 N N . ILE A 1 328 ? -15.625 -4.378 7.274 1.00 97.12 328 ILE A N 1
ATOM 2641 C CA . ILE A 1 328 ? -14.287 -3.820 7.009 1.00 97.12 328 ILE A CA 1
ATOM 2642 C C . ILE A 1 328 ? -13.198 -4.676 7.666 1.00 97.12 328 ILE A C 1
ATOM 2644 O O . ILE A 1 328 ? -12.171 -4.935 7.050 1.00 97.12 328 ILE A O 1
ATOM 2648 N N . VAL A 1 329 ? -13.412 -5.141 8.897 1.00 97.81 329 VAL A N 1
ATOM 2649 C CA . VAL A 1 329 ? -12.460 -5.999 9.626 1.00 97.81 329 VAL A CA 1
ATOM 2650 C C . VAL A 1 329 ? -12.285 -7.356 8.939 1.00 97.81 329 VAL A C 1
ATOM 2652 O O . VAL A 1 329 ? -11.160 -7.835 8.812 1.00 97.81 329 VAL A O 1
ATOM 2655 N N . GLU A 1 330 ? -13.368 -7.957 8.451 1.00 97.00 330 GLU A N 1
ATOM 2656 C CA . GLU A 1 330 ? -13.319 -9.190 7.656 1.00 97.00 330 GLU A CA 1
ATOM 2657 C C . GLU A 1 330 ? -12.490 -8.979 6.382 1.00 97.00 330 GLU A C 1
ATOM 2659 O O . GLU A 1 330 ? -11.539 -9.722 6.135 1.00 97.00 330 GLU A O 1
ATOM 2664 N N . MET A 1 331 ? -12.750 -7.890 5.649 1.00 96.69 331 MET A N 1
ATOM 2665 C CA . MET A 1 331 ? -11.973 -7.526 4.462 1.00 96.69 331 MET A CA 1
ATOM 2666 C C . MET A 1 331 ? -10.494 -7.263 4.783 1.00 96.69 331 MET A C 1
ATOM 2668 O O . MET A 1 331 ? -9.621 -7.682 4.021 1.00 96.69 331 MET A O 1
ATOM 2672 N N . SER A 1 332 ? -10.191 -6.618 5.917 1.00 97.75 332 SER A N 1
ATOM 2673 C CA . SER A 1 332 ? -8.823 -6.431 6.420 1.00 97.75 332 SER A CA 1
ATOM 2674 C C . SER A 1 332 ? -8.103 -7.762 6.652 1.00 97.75 332 SER A C 1
ATOM 2676 O O . SER A 1 332 ? -6.913 -7.863 6.351 1.00 97.75 332 SER A O 1
ATOM 2678 N N . SER A 1 333 ? -8.800 -8.779 7.174 1.00 96.94 333 SER A N 1
ATOM 2679 C CA . SER A 1 333 ? -8.228 -10.115 7.392 1.00 96.94 333 SER A CA 1
ATOM 2680 C C . SER A 1 333 ? -7.954 -10.830 6.067 1.00 96.94 333 SER A C 1
ATOM 2682 O O . SER A 1 333 ? -6.842 -11.308 5.828 1.00 96.94 333 SER A O 1
ATOM 2684 N N . GLU A 1 334 ? -8.921 -10.820 5.146 1.00 94.50 334 GLU A N 1
ATOM 2685 C CA . GLU A 1 334 ? -8.775 -11.440 3.825 1.00 94.50 334 GLU A CA 1
ATOM 2686 C C . GLU A 1 334 ? -7.574 -10.872 3.057 1.00 94.50 334 GLU A C 1
ATOM 2688 O O . GLU A 1 334 ? -6.708 -11.616 2.585 1.00 94.50 334 GLU A O 1
ATOM 2693 N N . ILE A 1 335 ? -7.466 -9.542 2.984 1.00 95.25 335 ILE A N 1
ATOM 2694 C CA . ILE A 1 335 ? -6.392 -8.897 2.223 1.00 95.25 335 ILE A CA 1
ATOM 2695 C C . ILE A 1 335 ? -5.023 -8.998 2.907 1.00 95.25 335 ILE A C 1
ATOM 2697 O O . ILE A 1 335 ? -3.978 -8.951 2.249 1.00 95.25 335 ILE A O 1
ATOM 2701 N N . TRP A 1 336 ? -5.000 -9.178 4.229 1.00 95.62 336 TRP A N 1
ATOM 2702 C CA . TRP A 1 336 ? -3.768 -9.460 4.952 1.00 95.62 336 TRP A CA 1
ATOM 2703 C C . TRP A 1 336 ? -3.138 -10.778 4.498 1.00 95.62 336 TRP A C 1
ATOM 2705 O O . TRP A 1 336 ? -1.924 -10.835 4.286 1.00 95.62 336 TRP A O 1
ATOM 2715 N N . HIS A 1 337 ? -3.940 -11.821 4.272 1.00 92.81 337 HIS A N 1
ATOM 2716 C CA . HIS A 1 337 ? -3.440 -13.087 3.734 1.00 92.81 337 HIS A CA 1
ATOM 2717 C C . HIS A 1 337 ? -2.831 -12.919 2.336 1.00 92.81 337 HIS A C 1
ATOM 2719 O O . HIS A 1 337 ? -1.738 -13.424 2.070 1.00 92.81 337 HIS A O 1
ATOM 2725 N N . ASP A 1 338 ? -3.456 -12.112 1.481 1.00 91.69 338 ASP A N 1
ATOM 2726 C CA . ASP A 1 338 ? -2.907 -11.764 0.170 1.00 91.69 338 ASP A CA 1
ATOM 2727 C C . ASP A 1 338 ? -1.554 -11.048 0.261 1.00 91.69 338 ASP A C 1
ATOM 2729 O O . ASP A 1 338 ? -0.618 -11.354 -0.489 1.00 91.69 338 ASP A O 1
ATOM 2733 N N . LEU A 1 339 ? -1.426 -10.113 1.202 1.00 94.94 339 LEU A N 1
ATOM 2734 C CA . LEU A 1 339 ? -0.177 -9.414 1.474 1.00 94.94 339 LEU A CA 1
ATOM 2735 C C . LEU A 1 339 ? 0.905 -10.378 2.009 1.00 94.94 339 LEU A C 1
ATOM 2737 O O . LEU A 1 339 ? 2.071 -10.289 1.600 1.00 94.94 339 LEU A O 1
ATOM 2741 N N . LEU A 1 340 ? 0.537 -11.326 2.880 1.00 93.25 340 LEU A N 1
ATOM 2742 C CA . LEU A 1 340 ? 1.442 -12.362 3.385 1.00 93.25 340 LEU A CA 1
ATOM 2743 C C . LEU A 1 340 ? 1.980 -13.250 2.258 1.00 93.25 340 LEU A C 1
ATOM 2745 O O . LEU A 1 340 ? 3.171 -13.564 2.268 1.00 93.25 340 LEU A O 1
ATOM 2749 N N . ASP A 1 341 ? 1.160 -13.615 1.275 1.00 90.44 341 ASP A N 1
ATOM 2750 C CA . ASP A 1 341 ? 1.593 -14.426 0.131 1.00 90.44 341 ASP A CA 1
ATOM 2751 C C . ASP A 1 341 ? 2.624 -13.704 -0.739 1.00 90.44 341 ASP A C 1
ATOM 2753 O O . ASP A 1 341 ? 3.589 -14.315 -1.213 1.00 90.44 341 ASP A O 1
ATOM 2757 N N . ILE A 1 342 ? 2.456 -12.390 -0.930 1.00 91.75 342 ILE A N 1
ATOM 2758 C CA . ILE A 1 342 ? 3.431 -11.565 -1.653 1.00 91.75 342 ILE A CA 1
ATOM 2759 C C . ILE A 1 342 ? 4.769 -11.567 -0.903 1.00 91.75 342 ILE A C 1
ATOM 2761 O O . ILE A 1 342 ? 5.814 -11.806 -1.514 1.00 91.75 342 ILE A O 1
ATOM 2765 N N . LYS A 1 343 ? 4.743 -11.339 0.418 1.00 91.44 343 LYS A N 1
ATOM 2766 C CA . LYS A 1 343 ? 5.954 -11.225 1.248 1.00 91.44 343 LYS A CA 1
ATOM 2767 C C . LYS A 1 343 ? 6.654 -12.566 1.488 1.00 91.44 343 LYS A C 1
ATOM 2769 O O . LYS A 1 343 ? 7.880 -12.615 1.456 1.00 91.44 343 LYS A O 1
ATOM 2774 N N . ARG A 1 344 ? 5.902 -13.633 1.782 1.00 86.44 344 ARG A N 1
ATOM 2775 C CA . ARG A 1 344 ? 6.427 -14.923 2.276 1.00 86.44 344 ARG A CA 1
ATOM 2776 C C . ARG A 1 344 ? 6.418 -16.036 1.233 1.00 86.44 344 ARG A C 1
ATOM 2778 O O . ARG A 1 344 ? 7.207 -16.963 1.365 1.00 86.44 344 ARG A O 1
ATOM 2785 N N . GLY A 1 345 ? 5.564 -15.954 0.216 1.00 69.88 345 GLY A N 1
ATOM 2786 C CA . GLY A 1 345 ? 5.547 -16.924 -0.873 1.00 69.88 345 GLY A CA 1
ATOM 2787 C C . GLY A 1 345 ? 5.098 -18.323 -0.522 1.00 69.88 345 GLY A C 1
ATOM 2788 O O . GLY A 1 345 ? 5.809 -19.273 -0.841 1.00 69.88 345 GLY A O 1
ATOM 2789 N N . LYS A 1 346 ? 3.934 -18.426 0.112 1.00 56.88 346 LYS A N 1
ATOM 2790 C CA . LYS A 1 346 ? 3.266 -19.707 0.324 1.00 56.88 346 LYS A CA 1
ATOM 2791 C C . LYS A 1 346 ? 2.426 -20.113 -0.881 1.00 56.88 346 LYS A C 1
ATOM 2793 O O . LYS A 1 346 ? 2.003 -19.206 -1.636 1.00 56.88 346 LYS A O 1
#